Protein AF-A0A7V8IZ46-F1 (afdb_monomer_lite)

Sequence (262 aa):
MTPLRRGFTLIELLVSVALSVLLVSVLAVLFFRTTSTVVAGEARMAVSEDGRHAVDQVAIDLENMRPSGGGGQRFHATDGPGDATLPDGSQATDAMAMVTSAMVPDGAGGRALSTVLVEFFLAAETDPELSVAGGATNAIRSGRPLKAMKRRLWKVPTDSMLAIVKGTLPLSASAATLAGLCLIEESTLHQYVMSMNIELFENPDWRELHAAGSALISALPIGDVAGDPVLPRKIRLSLRVIEGSGENCERLFQRECWIPAE

Radius of gyration: 27.64 Å; chains: 1; bounding box: 81×44×88 Å

Foldseek 3Di:
DDDDPDDDDPVNVVVVVVVVVVVVVVVVVVVVVVVVVVVLVVLLVVQVVLLQQLQVVVQVQLQQADFDPQQAFFKDWAAAWQRALALARDTFHIKMKGWGWDFFDDPVRGTDTAIKIKMKTWAQPPDVVCCVVQNVQQCVPVVAGKTWIKMWIWGAPPVCSNCVNHVVDDSNDYNVSVVPIDTRDMDGRHTQWRDKWKWKQDDHDTHTRHPPPDPCCVVHRVNRLPRDVDDFIKMKIWIWGQSDRHDNDIDIDMDIHTRDND

pLDDT: mean 73.82, std 17.96, range [40.41, 98.0]

Secondary structure (DSSP, 8-state):
-----PPPPHHHHHHHHHHHHHHHHHHHHHHHHHHHHHHHHHHHHHHHHHHHHHHHHHHHHHHTB---TT----EEEE-STTSEE-TTSPEESSEEEEEEEEEEEPTTS-EEEEEEEEEEEEEE---HHHIIIIIHHHHHHH-S--EEEEEEEEEPPHHHHHHHHTT-S-TT--TTTTTT-EEEEEEEEEEEEEEEEEEEEETTEEEE--TTT-HHHHHS-TT-TTT--S-PPEEEEEEEEE-SSSS--EEEEEEEEEPP--

Structure (mmCIF, N/CA/C/O backbone):
data_AF-A0A7V8IZ46-F1
#
_entry.id   AF-A0A7V8IZ46-F1
#
loop_
_atom_site.group_PDB
_atom_site.id
_atom_site.type_symbol
_atom_site.label_atom_id
_atom_site.label_alt_id
_atom_site.label_comp_id
_atom_site.label_asym_id
_atom_site.label_entity_id
_atom_site.label_seq_id
_atom_site.pdbx_PDB_ins_code
_atom_site.Cartn_x
_atom_site.Cartn_y
_atom_site.Cartn_z
_atom_site.occupancy
_atom_site.B_iso_or_equiv
_atom_site.auth_seq_id
_atom_site.auth_comp_id
_atom_site.auth_asym_id
_atom_site.auth_atom_id
_atom_site.pdbx_PDB_model_num
ATOM 1 N N . MET A 1 1 ? -53.361 27.568 56.649 1.00 49.16 1 MET A N 1
ATOM 2 C CA . MET A 1 1 ? -52.967 26.154 56.822 1.00 49.16 1 MET A CA 1
ATOM 3 C C . MET A 1 1 ? -51.634 25.957 56.127 1.00 49.16 1 MET A C 1
ATOM 5 O O . MET A 1 1 ? -51.589 25.931 54.906 1.00 49.16 1 MET A O 1
ATOM 9 N N . THR A 1 2 ? -50.541 25.953 56.882 1.00 49.28 2 THR A N 1
ATOM 10 C CA . THR A 1 2 ? -49.194 25.715 56.352 1.00 49.28 2 THR A CA 1
ATOM 11 C C . THR A 1 2 ? -48.967 24.205 56.263 1.00 49.28 2 THR A C 1
ATOM 13 O O . THR A 1 2 ? -49.189 23.508 57.255 1.00 49.28 2 THR A O 1
ATOM 16 N N . PRO A 1 3 ? -48.582 23.659 55.099 1.00 65.62 3 PRO A N 1
ATOM 17 C CA . PRO A 1 3 ? -48.336 22.230 54.976 1.00 65.62 3 PRO A CA 1
ATOM 18 C C . PRO A 1 3 ? -47.151 21.834 55.867 1.00 65.62 3 PRO A C 1
ATOM 20 O O . PRO A 1 3 ? -46.071 22.423 55.787 1.00 65.62 3 PRO A O 1
ATOM 23 N N . LEU A 1 4 ? -47.369 20.839 56.731 1.00 56.69 4 LEU A N 1
ATOM 24 C CA . LEU A 1 4 ? -46.325 20.184 57.516 1.00 56.69 4 LEU A CA 1
ATOM 25 C C . LEU A 1 4 ? -45.269 19.627 56.554 1.00 56.69 4 LEU A C 1
ATOM 27 O O . LEU A 1 4 ? -45.547 18.715 55.776 1.00 56.69 4 LEU A O 1
ATOM 31 N N . ARG A 1 5 ? -44.054 20.182 56.606 1.00 65.31 5 ARG A N 1
ATOM 32 C CA . ARG A 1 5 ? -42.889 19.643 55.898 1.00 65.31 5 ARG A CA 1
ATOM 33 C C . ARG A 1 5 ? -42.567 18.267 56.488 1.00 65.31 5 ARG A C 1
ATOM 35 O O . ARG A 1 5 ? -41.932 18.180 57.535 1.00 65.31 5 ARG A O 1
ATOM 42 N N . ARG A 1 6 ? -43.028 17.191 55.844 1.00 73.25 6 ARG A N 1
ATOM 43 C CA . ARG A 1 6 ? -42.534 15.836 56.122 1.00 73.25 6 ARG A CA 1
ATOM 44 C C . ARG A 1 6 ? -41.071 15.779 55.686 1.00 73.25 6 ARG A C 1
ATOM 46 O O . ARG A 1 6 ? -40.773 15.997 54.516 1.00 73.25 6 ARG A O 1
ATOM 53 N N . GLY A 1 7 ? -40.171 15.564 56.642 1.00 79.25 7 GLY A N 1
ATOM 54 C CA . GLY A 1 7 ? -38.766 15.291 56.355 1.00 79.25 7 GLY A CA 1
ATOM 55 C C . GLY A 1 7 ? -38.609 13.944 55.649 1.00 79.25 7 GLY A C 1
ATOM 56 O O . GLY A 1 7 ? -39.431 13.049 55.840 1.00 79.25 7 GLY A O 1
ATOM 57 N N . PHE A 1 8 ? -37.559 13.822 54.838 1.00 82.19 8 PHE A N 1
ATOM 58 C CA . PHE A 1 8 ? -37.167 12.562 54.206 1.00 82.19 8 PHE A CA 1
ATOM 59 C C . PHE A 1 8 ? -36.835 11.517 55.272 1.00 82.19 8 PHE A C 1
ATOM 61 O O . PHE A 1 8 ? -36.144 11.812 56.252 1.00 82.19 8 PHE A O 1
ATOM 68 N N . THR A 1 9 ? -37.303 10.291 55.077 1.00 91.75 9 THR A N 1
ATOM 69 C CA . THR A 1 9 ? -36.903 9.168 55.924 1.00 91.75 9 THR A CA 1
ATOM 70 C C . THR A 1 9 ? -35.485 8.718 55.562 1.00 91.75 9 THR A C 1
ATOM 72 O O . THR A 1 9 ? -35.037 8.831 54.421 1.00 91.75 9 THR A O 1
ATOM 75 N N . LEU A 1 10 ? -34.754 8.174 56.538 1.00 90.69 10 LEU A N 1
ATOM 76 C CA . LEU A 1 10 ? -33.381 7.690 56.339 1.00 90.69 10 LEU A CA 1
ATOM 77 C C . LEU A 1 10 ? -33.299 6.587 55.263 1.00 90.69 10 LEU A C 1
ATOM 79 O O . LEU A 1 10 ? -32.310 6.494 54.539 1.00 90.69 10 LEU A O 1
ATOM 83 N N . ILE A 1 11 ? -34.364 5.792 55.118 1.00 94.25 11 ILE A N 1
ATOM 84 C CA . ILE A 1 11 ? -34.487 4.758 54.082 1.00 94.25 11 ILE A CA 1
ATOM 85 C C . ILE A 1 11 ? -34.574 5.390 52.690 1.00 94.25 11 ILE A C 1
ATOM 87 O O . ILE A 1 11 ? -33.851 4.972 51.790 1.00 94.25 11 ILE A O 1
ATOM 91 N N . GLU A 1 12 ? -35.409 6.416 52.507 1.00 92.19 12 GLU A N 1
ATOM 92 C CA . GLU A 1 12 ? -35.525 7.115 51.221 1.00 92.19 12 GLU A CA 1
ATOM 93 C C . GLU A 1 12 ? -34.195 7.769 50.814 1.00 92.19 12 GLU A C 1
ATOM 95 O O . GLU A 1 12 ? -33.826 7.733 49.640 1.00 92.19 12 GLU A O 1
ATOM 100 N N . LEU A 1 13 ? -33.431 8.295 51.783 1.00 93.62 13 LEU A N 1
ATOM 101 C CA . LEU A 1 13 ? -32.084 8.817 51.538 1.00 93.62 13 LEU A CA 1
ATOM 102 C C . LEU A 1 13 ? -31.132 7.713 51.044 1.00 93.62 13 LEU A C 1
ATOM 104 O O . LEU A 1 13 ? -30.462 7.892 50.029 1.00 93.62 13 LEU A O 1
ATOM 108 N N . LEU A 1 14 ? -31.086 6.563 51.725 1.00 95.88 14 LEU A N 1
ATOM 109 C CA . LEU A 1 14 ? -30.235 5.432 51.333 1.00 95.88 14 LEU A CA 1
ATOM 110 C C . LEU A 1 14 ? -30.581 4.905 49.939 1.00 95.88 14 LEU A C 1
ATOM 112 O O . LEU A 1 14 ? -29.680 4.658 49.138 1.00 95.88 14 LEU A O 1
ATOM 116 N N . VAL A 1 15 ? -31.873 4.778 49.630 1.00 96.44 15 VAL A N 1
ATOM 117 C CA . VAL A 1 15 ? -32.337 4.351 48.303 1.00 96.44 15 VAL A CA 1
ATOM 118 C C . VAL A 1 15 ? -31.936 5.372 47.238 1.00 96.44 15 VAL A C 1
ATOM 120 O O . VAL A 1 15 ? -31.424 4.983 46.189 1.00 96.44 15 VAL A O 1
ATOM 123 N N . SER A 1 16 ? -32.084 6.673 47.509 1.00 96.31 16 SER A N 1
ATOM 124 C CA . SER A 1 16 ? -31.659 7.733 46.586 1.00 96.31 16 SER A CA 1
ATOM 125 C C . SER A 1 16 ? -30.153 7.695 46.316 1.00 96.31 16 SER A C 1
ATOM 127 O O . SER A 1 16 ? -29.728 7.855 45.170 1.00 96.31 16 SER A O 1
ATOM 129 N N . VAL A 1 17 ? -29.333 7.468 47.345 1.00 97.00 17 VAL A N 1
ATOM 130 C CA . VAL A 1 17 ? -27.874 7.350 47.196 1.00 97.00 17 VAL A CA 1
ATOM 131 C C . VAL A 1 17 ? -27.515 6.093 46.404 1.00 97.00 17 VAL A C 1
ATOM 133 O O . VAL A 1 17 ? -26.735 6.180 45.459 1.00 97.00 17 VAL A O 1
ATOM 136 N N . ALA A 1 18 ? -28.124 4.946 46.718 1.00 97.69 18 ALA A N 1
ATOM 137 C CA . ALA A 1 18 ? -27.887 3.695 45.998 1.00 97.69 18 ALA A CA 1
ATOM 138 C C . ALA A 1 18 ? -28.246 3.808 44.507 1.00 97.69 18 ALA A C 1
ATOM 140 O O . ALA A 1 18 ? -27.461 3.402 43.649 1.00 97.69 18 ALA A O 1
ATOM 141 N N . LEU A 1 19 ? -29.389 4.425 44.187 1.00 97.62 19 LEU A N 1
ATOM 142 C CA . LEU A 1 19 ? -29.797 4.694 42.807 1.00 97.62 19 LEU A CA 1
ATOM 143 C C . LEU A 1 19 ? -28.834 5.648 42.100 1.00 97.62 19 LEU A C 1
ATOM 145 O O . LEU A 1 19 ? -28.496 5.420 40.941 1.00 97.62 19 LEU A O 1
ATOM 149 N N . SER A 1 20 ? -28.353 6.680 42.794 1.00 97.94 20 SER A N 1
ATOM 150 C CA . SER A 1 20 ? -27.380 7.622 42.231 1.00 97.94 20 SER A CA 1
ATOM 151 C C . SER A 1 20 ? -26.063 6.923 41.884 1.00 97.94 20 SER A C 1
ATOM 153 O O . SER A 1 20 ? -25.546 7.105 40.785 1.00 97.94 20 SER A O 1
ATOM 155 N N . VAL A 1 21 ? -25.550 6.066 42.775 1.00 97.94 21 VAL A N 1
ATOM 156 C CA . VAL A 1 21 ? -24.323 5.283 42.535 1.00 97.94 21 VAL A CA 1
ATOM 157 C C . VAL A 1 21 ? -24.508 4.308 41.373 1.00 97.94 21 VAL A C 1
ATOM 159 O O . VAL A 1 21 ? -23.630 4.205 40.512 1.00 97.94 21 VAL A O 1
ATOM 162 N N . LEU A 1 22 ? -25.653 3.624 41.308 1.00 97.94 22 LEU A N 1
ATOM 163 C CA . LEU A 1 22 ? -25.970 2.714 40.209 1.00 97.94 22 LEU A CA 1
ATOM 164 C C . LEU A 1 22 ? -26.034 3.461 38.870 1.00 97.94 22 LEU A C 1
ATOM 166 O O . LEU A 1 22 ? -25.448 3.010 37.888 1.00 97.94 22 LEU A O 1
ATOM 170 N N . LEU A 1 23 ? -26.678 4.627 38.837 1.00 97.75 23 LEU A N 1
ATOM 171 C CA . LEU A 1 23 ? -26.814 5.434 37.627 1.00 97.75 23 LEU A CA 1
ATOM 172 C C . LEU A 1 23 ? -25.461 5.970 37.142 1.00 97.75 23 LEU A C 1
ATOM 174 O O . LEU A 1 23 ? -25.150 5.854 35.957 1.00 97.75 23 LEU A O 1
ATOM 178 N N . VAL A 1 24 ? -24.619 6.473 38.050 1.00 97.94 24 VAL A N 1
ATOM 179 C CA . VAL A 1 24 ? -23.249 6.904 37.720 1.00 97.94 24 VAL A CA 1
ATOM 180 C C . VAL A 1 24 ? -22.413 5.731 37.204 1.00 97.94 24 VAL A C 1
ATOM 182 O O . VAL A 1 24 ? -21.677 5.889 36.234 1.00 97.94 24 VAL A O 1
ATOM 185 N N . SER A 1 25 ? -22.565 4.540 37.789 1.00 97.44 25 SER A N 1
ATOM 186 C CA . SER A 1 25 ? -21.850 3.334 37.345 1.00 97.44 25 SER A CA 1
ATOM 187 C C . SER A 1 25 ? -22.249 2.917 35.926 1.00 97.44 25 SER A C 1
ATOM 189 O O . SER A 1 25 ? -21.383 2.614 35.106 1.00 97.44 25 SER A O 1
ATOM 191 N N . VAL A 1 26 ? -23.546 2.948 35.600 1.00 98.00 26 VAL A N 1
ATOM 192 C CA . VAL A 1 26 ? -24.039 2.659 34.241 1.00 98.00 26 VAL A CA 1
ATOM 193 C C . VAL A 1 26 ? -23.528 3.696 33.242 1.00 98.00 26 VAL A C 1
ATOM 195 O O . VAL A 1 26 ? -23.038 3.321 32.177 1.00 98.00 26 VAL A O 1
ATOM 198 N N . LEU A 1 27 ? -23.582 4.987 33.588 1.00 97.38 27 LEU A N 1
ATOM 199 C CA . LEU A 1 27 ? -23.046 6.055 32.741 1.00 97.38 27 LEU A CA 1
ATOM 200 C C . LEU A 1 27 ? -21.542 5.894 32.501 1.00 97.38 27 LEU A C 1
ATOM 202 O O . LEU A 1 27 ? -21.098 6.051 31.367 1.00 97.38 27 LEU A O 1
ATOM 206 N N . ALA A 1 28 ? -20.772 5.521 33.525 1.00 96.81 28 ALA A N 1
ATOM 207 C CA . ALA A 1 28 ? -19.343 5.262 33.385 1.00 96.81 28 ALA A CA 1
ATOM 208 C C . ALA A 1 28 ? -19.073 4.110 32.405 1.00 96.81 28 ALA A C 1
ATOM 210 O O . ALA A 1 28 ? -18.251 4.251 31.502 1.00 96.81 28 ALA A O 1
ATOM 211 N N . VAL A 1 29 ? -19.802 2.994 32.517 1.00 96.94 29 VAL A N 1
ATOM 212 C CA . VAL A 1 29 ? -19.665 1.859 31.586 1.00 96.94 29 VAL A CA 1
ATOM 213 C C . VAL A 1 29 ? -20.021 2.261 30.153 1.00 96.94 29 VAL A C 1
ATOM 215 O O . VAL A 1 29 ? -19.299 1.901 29.222 1.00 96.94 29 VAL A O 1
ATOM 218 N N . LEU A 1 30 ? -21.107 3.014 29.958 1.00 95.81 30 LEU A N 1
ATOM 219 C CA . LEU A 1 30 ? -21.499 3.510 28.637 1.00 95.81 30 LEU A CA 1
ATOM 220 C C . LEU A 1 30 ? -20.444 4.452 28.055 1.00 95.81 30 LEU A C 1
ATOM 222 O O . LEU A 1 30 ? -20.099 4.324 26.880 1.00 95.81 30 LEU A O 1
ATOM 226 N N . PHE A 1 31 ? -19.891 5.344 28.875 1.00 96.00 31 PHE A N 1
ATOM 227 C CA . PHE A 1 31 ? -18.821 6.246 28.473 1.00 96.00 31 PHE A CA 1
ATOM 228 C C . PHE A 1 31 ? -17.578 5.469 28.030 1.00 96.00 31 PHE A C 1
ATOM 230 O O . PHE A 1 31 ? -17.112 5.670 26.914 1.00 96.00 31 PHE A O 1
ATOM 237 N N . PHE A 1 32 ? -17.096 4.512 28.831 1.00 92.31 32 PHE A N 1
ATOM 238 C CA . PHE A 1 32 ? -15.930 3.701 28.464 1.00 92.31 32 PHE A CA 1
ATOM 239 C C . PHE A 1 32 ? -16.136 2.921 27.165 1.00 92.31 32 PHE A C 1
ATOM 241 O O . PHE A 1 32 ? -15.241 2.886 26.320 1.00 92.31 32 PHE A O 1
ATOM 248 N N . ARG A 1 33 ? -17.323 2.334 26.972 1.00 91.31 33 ARG A N 1
ATOM 249 C CA . ARG A 1 33 ? -17.658 1.640 25.722 1.00 91.31 33 ARG A CA 1
ATOM 250 C C . ARG A 1 33 ? -17.671 2.595 24.534 1.00 91.31 33 ARG A C 1
ATOM 252 O O . ARG A 1 33 ? -17.089 2.271 23.507 1.00 91.31 33 ARG A O 1
ATOM 259 N N . THR A 1 34 ? -18.271 3.773 24.691 1.00 93.12 34 THR A N 1
ATOM 260 C CA . THR A 1 34 ? -18.353 4.780 23.624 1.00 93.12 34 THR A CA 1
ATOM 261 C C . THR A 1 34 ? -16.965 5.286 23.237 1.00 93.12 34 THR A C 1
ATOM 263 O O . THR A 1 34 ? -16.614 5.272 22.060 1.00 93.12 34 THR A O 1
ATOM 266 N N . THR A 1 35 ? -16.130 5.639 24.215 1.00 89.69 35 THR A N 1
ATOM 267 C CA . THR A 1 35 ? -14.753 6.085 23.968 1.00 89.69 35 THR A CA 1
ATOM 268 C C . THR A 1 35 ? -13.936 5.003 23.268 1.00 89.69 35 THR A C 1
ATOM 270 O O . THR A 1 35 ? -13.265 5.288 22.282 1.00 89.69 35 THR A O 1
ATOM 273 N N . SER A 1 36 ? -14.048 3.743 23.703 1.00 81.44 36 SER A N 1
ATOM 274 C CA . SER A 1 36 ? -13.361 2.630 23.041 1.00 81.44 36 SER A CA 1
ATOM 275 C C . SER A 1 36 ? -13.808 2.452 21.588 1.00 81.44 36 SER A C 1
ATOM 277 O O . SER A 1 36 ? -12.966 2.196 20.731 1.00 81.44 36 SER A O 1
ATOM 279 N N . THR A 1 37 ? -15.103 2.602 21.292 1.00 86.88 37 THR A N 1
ATOM 280 C CA . THR A 1 37 ? -15.602 2.510 19.912 1.00 86.88 37 THR A CA 1
ATOM 281 C C . THR A 1 37 ? -15.156 3.678 19.039 1.00 86.88 37 THR A C 1
ATOM 283 O O . THR A 1 37 ? -14.862 3.463 17.868 1.00 86.88 37 THR A O 1
ATOM 286 N N . VAL A 1 38 ? -15.063 4.890 19.595 1.00 87.44 38 VAL A N 1
ATOM 287 C CA . VAL A 1 38 ? -14.581 6.072 18.862 1.00 87.44 38 VAL A CA 1
ATOM 288 C C . VAL A 1 38 ? -13.108 5.909 18.506 1.00 87.44 38 VAL A C 1
ATOM 290 O O . VAL A 1 38 ? -12.767 6.012 17.335 1.00 87.44 38 VAL A O 1
ATOM 293 N N . VAL A 1 39 ? -12.263 5.542 19.474 1.00 83.44 39 VAL A N 1
ATOM 294 C CA . VAL A 1 39 ? -10.827 5.312 19.240 1.00 83.44 39 VAL A CA 1
ATOM 295 C C . VAL A 1 39 ? -10.603 4.202 18.209 1.00 83.44 39 VAL A C 1
ATOM 297 O O . VAL A 1 39 ? -9.777 4.340 17.311 1.00 83.44 39 VAL A O 1
ATOM 300 N N . ALA A 1 40 ? -11.369 3.108 18.289 1.00 83.06 40 ALA A N 1
ATOM 301 C CA . ALA A 1 40 ? -11.308 2.052 17.281 1.00 83.06 40 ALA A CA 1
ATOM 302 C C . ALA A 1 40 ? -11.747 2.553 15.894 1.00 83.06 40 ALA A C 1
ATOM 304 O O . ALA A 1 40 ? -11.136 2.194 14.892 1.00 83.06 40 ALA A O 1
ATOM 305 N N . GLY A 1 41 ? -12.784 3.391 15.825 1.00 85.00 41 GLY A N 1
ATOM 306 C CA . GLY A 1 41 ? -13.244 4.014 14.585 1.00 85.00 41 GLY A CA 1
ATOM 307 C C . GLY A 1 41 ? -12.187 4.918 13.949 1.00 85.00 41 GLY A C 1
ATOM 308 O O . GLY A 1 41 ? -11.905 4.772 12.763 1.00 85.00 41 GLY A O 1
ATOM 309 N N . GLU A 1 42 ? -11.560 5.791 14.737 1.00 86.31 42 GLU A N 1
ATOM 310 C CA . GLU A 1 42 ? -10.479 6.678 14.287 1.00 86.31 42 GLU A CA 1
ATOM 311 C C . GLU A 1 42 ? -9.282 5.882 13.755 1.00 86.31 42 GLU A C 1
ATOM 313 O O . GLU A 1 42 ? -8.793 6.161 12.661 1.00 86.31 42 GLU A O 1
ATOM 318 N N . ALA A 1 43 ? -8.869 4.826 14.463 1.00 82.06 43 ALA A N 1
ATOM 319 C CA . ALA A 1 43 ? -7.786 3.953 14.014 1.00 82.06 43 ALA A CA 1
ATOM 320 C C . ALA A 1 43 ? -8.106 3.264 12.673 1.00 82.06 43 ALA A C 1
ATOM 322 O O . ALA A 1 43 ? -7.253 3.199 11.790 1.00 82.06 43 ALA A O 1
ATOM 323 N N . ARG A 1 44 ? -9.343 2.784 12.480 1.00 85.50 44 ARG A N 1
ATOM 324 C CA . ARG A 1 44 ? -9.777 2.180 11.204 1.00 85.50 44 ARG A CA 1
ATOM 325 C C . ARG A 1 44 ? -9.801 3.195 10.066 1.00 85.50 44 ARG A C 1
ATOM 327 O O . ARG A 1 44 ? -9.425 2.866 8.942 1.00 85.50 44 ARG A O 1
ATOM 334 N N . MET A 1 45 ? -10.231 4.424 10.349 1.00 88.94 45 MET A N 1
ATOM 335 C CA . MET A 1 45 ? -10.218 5.504 9.366 1.00 88.94 45 MET A CA 1
ATOM 336 C C . MET A 1 45 ? -8.793 5.829 8.919 1.00 88.94 45 MET A C 1
ATOM 338 O O . MET A 1 45 ? -8.565 5.870 7.713 1.00 88.94 45 MET A O 1
ATOM 342 N N . ALA A 1 46 ? -7.848 5.954 9.855 1.00 87.38 46 ALA A N 1
ATOM 343 C CA . ALA A 1 46 ? -6.438 6.189 9.544 1.00 87.38 46 ALA A CA 1
ATOM 344 C C . ALA A 1 46 ? -5.855 5.067 8.667 1.00 87.38 46 ALA A C 1
ATOM 346 O O . ALA A 1 46 ? -5.373 5.329 7.570 1.00 87.38 46 ALA A O 1
ATOM 347 N N . VAL A 1 47 ? -6.032 3.798 9.065 1.00 87.44 47 VAL A N 1
ATOM 348 C CA . VAL A 1 47 ? -5.582 2.638 8.267 1.00 87.44 47 VAL A CA 1
ATOM 349 C C . VAL A 1 47 ? -6.196 2.643 6.863 1.00 87.44 47 VAL A C 1
ATOM 351 O O . VAL A 1 47 ? -5.531 2.280 5.890 1.00 87.44 47 VAL A O 1
ATOM 354 N N . SER A 1 48 ? -7.462 3.055 6.738 1.00 90.44 48 SER A N 1
ATOM 355 C CA . SER A 1 48 ? -8.136 3.154 5.445 1.00 90.44 48 SER A CA 1
ATOM 356 C C . SER A 1 48 ? -7.644 4.302 4.575 1.00 90.44 48 SER A C 1
ATOM 358 O O . SER A 1 48 ? -7.703 4.178 3.349 1.00 90.44 48 SER A O 1
ATOM 360 N N . GLU A 1 49 ? -7.276 5.426 5.172 1.00 93.69 49 GLU A N 1
ATOM 361 C CA . GLU A 1 49 ? -6.742 6.585 4.466 1.00 93.69 49 GLU A CA 1
ATOM 362 C C . GLU A 1 49 ? -5.336 6.278 3.958 1.00 93.69 49 GLU A C 1
ATOM 364 O O . GLU A 1 49 ? -5.098 6.367 2.752 1.00 93.69 49 GLU A O 1
ATOM 369 N N . ASP A 1 50 ? -4.474 5.762 4.835 1.00 93.00 50 ASP A N 1
ATOM 370 C CA . ASP A 1 50 ? -3.119 5.335 4.496 1.00 93.00 50 ASP A CA 1
ATOM 371 C C . ASP A 1 50 ? -3.145 4.268 3.394 1.00 93.00 50 ASP A C 1
ATOM 373 O O . ASP A 1 50 ? -2.355 4.310 2.455 1.00 93.00 50 ASP A O 1
ATOM 377 N N . GLY A 1 51 ? -4.069 3.300 3.474 1.00 92.94 51 GLY A N 1
ATOM 378 C CA . GLY A 1 51 ? -4.140 2.193 2.514 1.00 92.94 51 GLY A CA 1
ATOM 379 C C . GLY A 1 51 ? -4.524 2.659 1.112 1.00 92.94 51 GLY A C 1
ATOM 380 O O . GLY A 1 51 ? -3.978 2.178 0.118 1.00 92.94 51 GLY A O 1
ATOM 381 N N . ARG A 1 52 ? -5.425 3.645 1.024 1.00 95.19 52 ARG A N 1
ATOM 382 C CA . ARG A 1 52 ? -5.761 4.308 -0.243 1.00 95.19 52 ARG A CA 1
ATOM 383 C C . ARG A 1 52 ? -4.588 5.130 -0.756 1.00 95.19 52 ARG A C 1
ATOM 385 O O . ARG A 1 52 ? -4.223 4.976 -1.915 1.00 95.19 52 ARG A O 1
ATOM 392 N N . HIS A 1 53 ? -3.972 5.928 0.112 1.00 95.50 53 HIS A N 1
ATOM 393 C CA . HIS A 1 53 ? -2.817 6.746 -0.237 1.00 95.50 53 HIS A CA 1
ATOM 394 C C . HIS A 1 53 ? -1.649 5.897 -0.761 1.00 95.50 53 HIS A C 1
ATOM 396 O O . HIS A 1 53 ? -1.051 6.238 -1.776 1.00 95.50 53 HIS A O 1
ATOM 402 N N . ALA A 1 54 ? -1.358 4.756 -0.131 1.00 95.25 54 ALA A N 1
ATOM 403 C CA . ALA A 1 54 ? -0.305 3.838 -0.560 1.00 95.25 54 ALA A CA 1
ATOM 404 C C . ALA A 1 54 ? -0.548 3.301 -1.978 1.00 95.25 54 ALA A C 1
ATOM 406 O O . ALA A 1 54 ? 0.350 3.308 -2.820 1.00 95.25 54 ALA A O 1
ATOM 407 N N . VAL A 1 55 ? -1.778 2.867 -2.255 1.00 95.12 55 VAL A N 1
ATOM 408 C CA . VAL A 1 55 ? -2.172 2.333 -3.561 1.00 95.12 55 VAL A CA 1
ATOM 409 C C . VAL A 1 55 ? -2.209 3.426 -4.638 1.00 95.12 55 VAL A C 1
ATOM 411 O O . VAL A 1 55 ? -1.769 3.188 -5.764 1.00 95.12 55 VAL A O 1
ATOM 414 N N . ASP A 1 56 ? -2.678 4.628 -4.302 1.00 95.38 56 ASP A N 1
ATOM 415 C CA . ASP A 1 56 ? -2.673 5.777 -5.211 1.00 95.38 56 ASP A CA 1
ATOM 416 C C . ASP A 1 56 ? -1.239 6.239 -5.517 1.00 95.38 56 ASP A C 1
ATOM 418 O O . ASP A 1 56 ? -0.923 6.522 -6.670 1.00 95.38 56 ASP A O 1
ATOM 422 N N . GLN A 1 57 ? -0.339 6.237 -4.529 1.00 94.88 57 GLN A N 1
ATOM 423 C CA . GLN A 1 57 ? 1.073 6.569 -4.727 1.00 94.88 57 GLN A CA 1
ATOM 424 C C . GLN A 1 57 ? 1.757 5.592 -5.694 1.00 94.88 57 GLN A C 1
ATOM 426 O O . GLN A 1 57 ? 2.510 6.021 -6.569 1.00 94.88 57 GLN A O 1
ATOM 431 N N . VAL A 1 58 ? 1.470 4.291 -5.578 1.00 91.94 58 VAL A N 1
ATOM 432 C CA . VAL A 1 58 ? 1.952 3.298 -6.549 1.00 91.94 58 VAL A CA 1
ATOM 433 C C . VAL A 1 58 ? 1.398 3.574 -7.943 1.00 91.94 58 VAL A C 1
ATOM 435 O O . VAL A 1 58 ? 2.153 3.542 -8.913 1.00 91.94 58 VAL A O 1
ATOM 438 N N . ALA A 1 59 ? 0.099 3.855 -8.058 1.00 91.44 59 ALA A N 1
ATOM 439 C CA . ALA A 1 59 ? -0.520 4.147 -9.346 1.00 91.44 59 ALA A CA 1
ATOM 440 C C . ALA A 1 59 ? 0.097 5.387 -10.007 1.00 91.44 59 ALA A C 1
ATOM 442 O O . ALA A 1 59 ? 0.408 5.338 -11.192 1.00 91.44 59 ALA A O 1
ATOM 443 N N . ILE A 1 60 ? 0.360 6.451 -9.241 1.00 91.38 60 ILE A N 1
ATOM 444 C CA . ILE A 1 60 ? 1.049 7.654 -9.727 1.00 91.38 60 ILE A CA 1
ATOM 445 C C . ILE A 1 60 ? 2.437 7.302 -10.275 1.00 91.38 60 ILE A C 1
ATOM 447 O O . ILE A 1 60 ? 2.811 7.780 -11.345 1.00 91.38 60 ILE A O 1
ATOM 451 N N . ASP A 1 61 ? 3.216 6.474 -9.577 1.00 89.44 61 ASP A N 1
ATOM 452 C CA . ASP A 1 61 ? 4.554 6.096 -10.048 1.00 89.44 61 ASP A CA 1
ATOM 453 C C . ASP A 1 61 ? 4.504 5.202 -11.299 1.00 89.44 61 ASP A C 1
ATOM 455 O O . ASP A 1 61 ? 5.326 5.384 -12.202 1.00 89.44 61 ASP A O 1
ATOM 459 N N . LEU A 1 62 ? 3.515 4.302 -11.385 1.00 85.31 62 LEU A N 1
ATOM 460 C CA . LEU A 1 62 ? 3.266 3.448 -12.553 1.00 85.31 62 LEU A CA 1
ATOM 461 C C . LEU A 1 62 ? 2.817 4.249 -13.778 1.00 85.31 62 LEU A C 1
ATOM 463 O O . LEU A 1 62 ? 3.285 3.989 -14.884 1.00 85.31 62 LEU A O 1
ATOM 467 N N . GLU A 1 63 ? 1.936 5.229 -13.590 1.00 84.75 63 GLU A N 1
ATOM 468 C CA . GLU A 1 63 ? 1.451 6.112 -14.656 1.00 84.75 63 GLU A CA 1
ATOM 469 C C . GLU A 1 63 ? 2.557 7.049 -15.167 1.00 84.75 63 GLU A C 1
ATOM 471 O O . GLU A 1 63 ? 2.569 7.403 -16.343 1.00 84.75 63 GLU A O 1
ATOM 476 N N . ASN A 1 64 ? 3.521 7.412 -14.311 1.00 82.88 64 ASN A N 1
ATOM 477 C CA . ASN A 1 64 ? 4.682 8.237 -14.671 1.00 82.88 64 ASN A CA 1
ATOM 478 C C . ASN A 1 64 ? 5.893 7.432 -15.173 1.00 82.88 64 ASN A C 1
ATOM 480 O O . ASN A 1 64 ? 6.954 8.008 -15.449 1.00 82.88 64 ASN A O 1
ATOM 484 N N . MET A 1 65 ? 5.764 6.109 -15.277 1.00 78.56 65 MET A N 1
ATOM 485 C CA . MET A 1 65 ? 6.817 5.248 -15.799 1.00 78.56 65 MET A CA 1
ATOM 486 C C . MET A 1 65 ? 7.186 5.688 -17.220 1.00 78.56 65 MET A C 1
ATOM 488 O O . MET A 1 65 ? 6.346 5.738 -18.114 1.00 78.56 65 MET A O 1
ATOM 492 N N . ARG A 1 66 ? 8.463 6.022 -17.428 1.00 65.62 66 ARG A N 1
ATOM 493 C CA . ARG A 1 66 ? 8.941 6.561 -18.706 1.00 65.62 66 ARG A CA 1
ATOM 494 C C . ARG A 1 66 ? 9.477 5.488 -19.629 1.00 65.62 66 ARG A C 1
ATOM 496 O O . ARG A 1 66 ? 10.052 4.501 -19.149 1.00 65.62 66 ARG A O 1
ATOM 503 N N . PRO A 1 67 ? 9.469 5.747 -20.948 1.00 58.00 67 PRO A N 1
ATOM 504 C CA . PRO A 1 67 ? 10.252 4.957 -21.841 1.00 58.00 67 PRO A CA 1
ATOM 505 C C . PRO A 1 67 ? 11.735 5.212 -21.770 1.00 58.00 67 PRO A C 1
ATOM 507 O O . PRO A 1 67 ? 12.255 6.262 -22.129 1.00 58.00 67 PRO A O 1
ATOM 510 N N . SER A 1 68 ? 12.446 4.178 -21.342 1.00 52.91 68 SER A N 1
ATOM 511 C CA . SER A 1 68 ? 13.851 4.048 -21.638 1.00 52.91 68 SER A CA 1
ATOM 512 C C . SER A 1 68 ? 14.022 3.662 -23.104 1.00 52.91 68 SER A C 1
ATOM 514 O O . SER A 1 68 ? 13.562 2.605 -23.541 1.00 52.91 68 SER A O 1
ATOM 516 N N . GLY A 1 69 ? 14.673 4.525 -23.881 1.00 49.81 69 GLY A N 1
ATOM 517 C CA . GLY A 1 69 ? 14.911 4.356 -25.320 1.00 49.81 69 GLY A CA 1
ATOM 518 C C . GLY A 1 69 ? 15.851 3.201 -25.702 1.00 49.81 69 GLY A C 1
ATOM 519 O O . GLY A 1 69 ? 16.626 3.345 -26.638 1.00 49.81 69 GLY A O 1
ATOM 520 N N . GLY A 1 70 ? 15.836 2.085 -24.965 1.00 50.88 70 GLY A N 1
ATOM 521 C CA . GLY A 1 70 ? 16.729 0.939 -25.144 1.00 50.88 70 GLY A CA 1
ATOM 522 C C . GLY A 1 70 ? 16.056 -0.435 -25.110 1.00 50.88 70 GLY A C 1
ATOM 523 O O . GLY A 1 70 ? 16.781 -1.421 -25.062 1.00 50.88 70 GLY A O 1
ATOM 524 N N . GLY A 1 71 ? 14.720 -0.494 -25.133 1.00 50.16 71 GLY A N 1
ATOM 525 C CA . GLY A 1 71 ? 13.950 -1.725 -25.343 1.00 50.16 71 GLY A CA 1
ATOM 526 C C . GLY A 1 71 ? 14.251 -2.880 -24.380 1.00 50.16 71 GLY A C 1
ATOM 527 O O . GLY A 1 71 ? 14.565 -3.983 -24.809 1.00 50.16 71 GLY A O 1
ATOM 528 N N . GLY A 1 72 ? 14.228 -2.622 -23.070 1.00 51.28 72 GLY A N 1
ATOM 529 C CA . GLY A 1 72 ? 14.417 -3.665 -22.059 1.00 51.28 72 GLY A CA 1
ATOM 530 C C . GLY A 1 72 ? 13.443 -3.547 -20.889 1.00 51.28 72 GLY A C 1
ATOM 531 O O . GLY A 1 72 ? 12.684 -2.581 -20.786 1.00 51.28 72 GLY A O 1
ATOM 532 N N . GLN A 1 73 ? 13.452 -4.569 -20.027 1.00 53.19 73 GLN A N 1
ATOM 533 C CA . GLN A 1 73 ? 12.517 -4.743 -18.913 1.00 53.19 73 GLN A CA 1
ATOM 534 C C . GLN A 1 73 ? 12.577 -3.582 -17.918 1.00 53.19 73 GLN A C 1
ATOM 536 O O . GLN A 1 73 ? 13.612 -3.335 -17.305 1.00 53.19 73 GLN A O 1
ATOM 541 N N . ARG A 1 74 ? 11.451 -2.876 -17.743 1.00 59.44 74 ARG A N 1
ATOM 542 C CA . ARG A 1 74 ? 11.353 -1.695 -16.859 1.00 59.44 74 ARG A CA 1
ATOM 543 C C . ARG A 1 74 ? 10.635 -1.956 -15.555 1.00 59.44 74 ARG A C 1
ATOM 545 O O . ARG A 1 74 ? 10.553 -1.065 -14.720 1.00 59.44 74 ARG A O 1
ATOM 552 N N . PHE A 1 75 ? 10.087 -3.149 -15.431 1.00 64.06 75 PHE A N 1
ATOM 553 C CA . PHE A 1 75 ? 9.223 -3.544 -14.352 1.00 64.06 75 PHE A CA 1
ATOM 554 C C . PHE A 1 75 ? 9.642 -4.935 -13.902 1.00 64.06 75 PHE A C 1
ATOM 556 O O . PHE A 1 75 ? 9.745 -5.869 -14.705 1.00 64.06 75 PHE A O 1
ATOM 563 N N . HIS A 1 76 ? 9.824 -5.076 -12.603 1.00 64.50 76 HIS A N 1
ATOM 564 C CA . HIS A 1 76 ? 10.030 -6.355 -11.954 1.00 64.50 76 HIS A CA 1
ATOM 565 C C . HIS A 1 76 ? 9.073 -6.440 -10.783 1.00 64.50 76 HIS A C 1
ATOM 567 O O . HIS A 1 76 ? 9.023 -5.509 -9.985 1.00 64.50 76 HIS A O 1
ATOM 573 N N . ALA A 1 77 ? 8.356 -7.555 -10.676 1.00 64.94 77 ALA A N 1
ATOM 574 C CA . ALA A 1 77 ? 7.712 -7.954 -9.438 1.00 64.94 77 ALA A CA 1
ATOM 575 C C . ALA A 1 77 ? 8.175 -9.354 -9.053 1.00 64.94 77 ALA A C 1
ATOM 577 O O . ALA A 1 77 ? 8.422 -10.218 -9.900 1.00 64.94 77 ALA A O 1
ATOM 578 N N . THR A 1 78 ? 8.300 -9.539 -7.754 1.00 64.06 78 THR A N 1
ATOM 579 C CA . THR A 1 78 ? 8.623 -10.794 -7.092 1.00 64.06 78 THR A CA 1
ATOM 580 C C . THR A 1 78 ? 7.583 -11.019 -6.013 1.00 64.06 78 THR A C 1
ATOM 582 O O . THR A 1 78 ? 7.206 -10.069 -5.323 1.00 64.06 78 THR A O 1
ATOM 585 N N . ASP A 1 79 ? 7.152 -12.262 -5.874 1.00 62.50 79 ASP A N 1
ATOM 586 C CA . ASP A 1 79 ? 6.276 -12.721 -4.804 1.00 62.50 79 ASP A CA 1
ATOM 587 C C . ASP A 1 79 ? 6.942 -13.905 -4.131 1.00 62.50 79 ASP A C 1
ATOM 589 O O . ASP A 1 79 ? 7.557 -14.729 -4.804 1.00 62.50 79 ASP A O 1
ATOM 593 N N . GLY A 1 80 ? 6.824 -13.971 -2.815 1.00 53.12 80 GLY A N 1
ATOM 594 C CA . GLY A 1 80 ? 7.346 -15.060 -2.016 1.00 53.12 80 GLY A CA 1
ATOM 595 C C . GLY A 1 80 ? 8.591 -14.721 -1.180 1.00 53.12 80 GLY A C 1
ATOM 596 O O . GLY A 1 80 ? 9.481 -13.963 -1.572 1.00 53.12 80 GLY A O 1
ATOM 597 N N . PRO A 1 81 ? 8.694 -15.315 0.023 1.00 49.12 81 PRO A N 1
ATOM 598 C CA . PRO A 1 81 ? 9.844 -15.140 0.904 1.00 49.12 81 PRO A CA 1
ATOM 599 C C . PRO A 1 81 ? 11.142 -15.616 0.240 1.00 49.12 81 PRO A C 1
ATOM 601 O O . PRO A 1 81 ? 11.337 -16.813 0.048 1.00 49.12 81 PRO A O 1
ATOM 604 N N . GLY A 1 82 ? 12.054 -14.677 -0.019 1.00 50.66 82 GLY A N 1
ATOM 605 C CA . GLY A 1 82 ? 13.418 -14.970 -0.468 1.00 50.66 82 GLY A CA 1
ATOM 606 C C . GLY A 1 82 ? 13.645 -14.899 -1.977 1.00 50.66 82 GLY A C 1
ATOM 607 O O . GLY A 1 82 ? 14.784 -15.077 -2.408 1.00 50.66 82 GLY A O 1
ATOM 608 N N . ASP A 1 83 ? 12.615 -14.568 -2.759 1.00 44.22 83 ASP A N 1
ATOM 609 C CA . ASP A 1 83 ? 12.72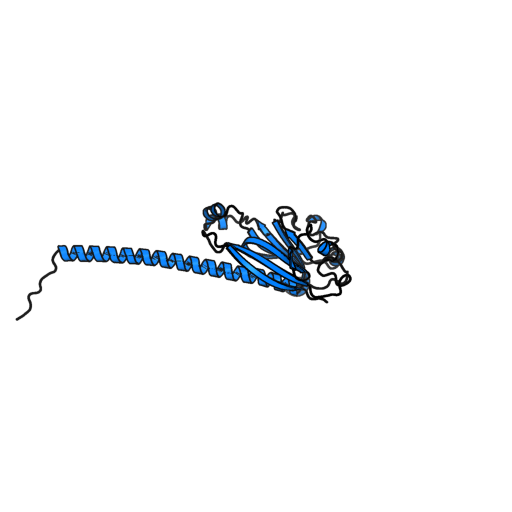3 -14.459 -4.220 1.00 44.22 83 ASP A CA 1
ATOM 610 C C . ASP A 1 83 ? 13.338 -13.122 -4.676 1.00 44.22 83 ASP A C 1
ATOM 612 O O . ASP A 1 83 ? 13.884 -13.029 -5.778 1.00 44.22 83 ASP A O 1
ATOM 616 N N . ALA A 1 84 ? 13.348 -12.102 -3.807 1.00 51.69 84 ALA A N 1
ATOM 617 C CA . ALA A 1 84 ? 14.057 -10.843 -4.030 1.00 51.69 84 ALA A CA 1
ATOM 618 C C . ALA A 1 84 ? 15.058 -10.541 -2.910 1.00 51.69 84 ALA A C 1
ATOM 620 O O . ALA A 1 84 ? 14.696 -10.314 -1.753 1.00 51.69 84 ALA A O 1
ATOM 621 N N . THR A 1 85 ? 16.338 -10.479 -3.282 1.00 55.03 85 THR A N 1
ATOM 622 C CA . THR A 1 85 ? 17.359 -9.797 -2.478 1.00 55.03 85 THR A CA 1
ATOM 623 C C . THR A 1 85 ? 17.362 -8.337 -2.900 1.00 55.03 85 THR A C 1
ATOM 625 O O . THR A 1 85 ? 17.754 -8.035 -4.018 1.00 55.03 85 THR A O 1
ATOM 628 N N . LEU A 1 86 ? 16.886 -7.448 -2.039 1.00 56.00 86 LEU A N 1
ATOM 629 C CA . LEU A 1 86 ? 16.808 -6.018 -2.302 1.00 56.00 86 LEU A CA 1
ATOM 630 C C . LEU A 1 86 ? 18.206 -5.420 -2.562 1.00 56.00 86 LEU A C 1
ATOM 632 O O . LEU A 1 86 ? 19.219 -6.005 -2.160 1.00 56.00 86 LEU A O 1
ATOM 636 N N . PRO A 1 87 ? 18.279 -4.220 -3.167 1.00 52.16 87 PRO A N 1
ATOM 637 C CA . PRO A 1 87 ? 19.520 -3.494 -3.418 1.00 52.16 87 PRO A CA 1
ATOM 638 C C . PRO A 1 87 ? 20.460 -3.345 -2.217 1.00 52.16 87 PRO A C 1
ATOM 640 O O . PRO A 1 87 ? 21.680 -3.301 -2.363 1.00 52.16 87 PRO A O 1
ATOM 643 N N . ASP A 1 88 ? 19.899 -3.276 -1.016 1.00 54.03 88 ASP A N 1
ATOM 644 C CA . ASP A 1 88 ? 20.624 -3.173 0.251 1.00 54.03 88 ASP A CA 1
ATOM 645 C C . ASP A 1 88 ? 21.036 -4.539 0.840 1.00 54.03 88 ASP A C 1
ATOM 647 O O . ASP A 1 88 ? 21.628 -4.598 1.915 1.00 54.03 88 ASP A O 1
ATOM 651 N N . GLY A 1 89 ? 20.743 -5.640 0.144 1.00 59.25 89 GLY A N 1
ATOM 652 C CA . GLY A 1 89 ? 20.999 -7.012 0.578 1.00 59.25 89 GLY A CA 1
ATOM 653 C C . GLY A 1 89 ? 19.926 -7.605 1.496 1.00 59.25 89 GLY A C 1
ATOM 654 O O . GLY A 1 89 ? 20.069 -8.757 1.909 1.00 59.25 89 GLY A O 1
ATOM 655 N N . SER A 1 90 ? 18.869 -6.862 1.835 1.00 59.44 90 SER A N 1
ATOM 656 C CA . SER A 1 90 ? 17.770 -7.390 2.651 1.00 59.44 90 SER A CA 1
ATOM 657 C C . SER A 1 90 ? 16.853 -8.308 1.836 1.00 59.44 90 SER A C 1
ATOM 659 O O . SER A 1 90 ? 16.779 -8.208 0.615 1.00 59.44 90 SER A O 1
ATOM 661 N N . GLN A 1 91 ? 16.170 -9.251 2.488 1.00 61.72 91 GLN A N 1
ATOM 662 C CA . GLN A 1 91 ? 15.203 -10.105 1.797 1.00 61.72 91 GLN A CA 1
ATOM 663 C C . GLN A 1 91 ? 13.811 -9.488 1.864 1.00 61.72 91 GLN A C 1
ATOM 665 O O . GLN A 1 91 ? 13.292 -9.242 2.955 1.00 61.72 91 GLN A O 1
ATOM 670 N N . ALA A 1 92 ? 13.207 -9.266 0.699 1.00 56.69 92 ALA A N 1
ATOM 671 C CA . ALA A 1 92 ? 11.796 -8.936 0.598 1.00 56.69 92 ALA A CA 1
ATOM 672 C C . ALA A 1 92 ? 10.976 -10.202 0.348 1.00 56.69 92 ALA A C 1
ATOM 674 O O . ALA A 1 92 ? 11.446 -11.173 -0.243 1.00 56.69 92 ALA A O 1
ATOM 675 N N . THR A 1 93 ? 9.738 -10.169 0.831 1.00 64.56 93 THR A N 1
ATOM 676 C CA . THR A 1 93 ? 8.736 -11.195 0.511 1.00 64.56 93 THR A CA 1
ATOM 677 C C . THR A 1 93 ? 8.008 -10.825 -0.769 1.00 64.56 93 THR A C 1
ATOM 679 O O . THR A 1 93 ? 8.001 -11.595 -1.711 1.00 64.56 93 THR A O 1
ATOM 682 N N . ASP A 1 94 ? 7.484 -9.604 -0.840 1.00 73.75 94 ASP A N 1
ATOM 683 C CA . ASP A 1 94 ? 6.803 -9.116 -2.033 1.00 73.75 94 ASP A CA 1
ATOM 684 C C . ASP A 1 94 ? 7.463 -7.783 -2.376 1.00 73.75 94 ASP A C 1
ATOM 686 O O . ASP A 1 94 ? 7.560 -6.894 -1.519 1.00 73.75 94 ASP A O 1
ATOM 690 N N . ALA A 1 95 ? 7.968 -7.651 -3.597 1.00 75.94 95 ALA A N 1
ATOM 691 C CA . ALA A 1 95 ? 8.640 -6.443 -4.049 1.00 75.94 95 ALA A CA 1
ATOM 692 C C . ALA A 1 95 ? 8.317 -6.157 -5.509 1.00 75.94 95 ALA A C 1
ATOM 694 O O . ALA A 1 95 ? 8.104 -7.060 -6.315 1.00 75.94 95 ALA A O 1
ATOM 695 N N . MET A 1 96 ? 8.288 -4.875 -5.835 1.00 79.44 96 MET A N 1
ATOM 696 C CA . MET A 1 96 ? 8.107 -4.350 -7.169 1.00 79.44 96 MET A CA 1
ATOM 697 C C . MET A 1 96 ? 9.070 -3.194 -7.367 1.00 79.44 96 MET A C 1
ATOM 699 O O . MET A 1 96 ? 9.132 -2.301 -6.529 1.00 79.44 96 MET A O 1
ATOM 703 N N . ALA A 1 97 ? 9.766 -3.143 -8.493 1.00 77.62 97 ALA A N 1
ATOM 704 C CA . ALA A 1 97 ? 10.562 -1.975 -8.822 1.00 77.62 97 ALA A CA 1
ATOM 705 C C . ALA A 1 97 ? 10.448 -1.595 -10.291 1.00 77.62 97 ALA A C 1
ATOM 707 O O . ALA A 1 97 ? 10.245 -2.438 -11.172 1.00 77.62 97 ALA A O 1
ATOM 708 N N . MET A 1 98 ? 10.554 -0.290 -10.524 1.00 79.19 98 MET A N 1
ATOM 709 C CA . MET A 1 98 ? 10.355 0.327 -11.823 1.00 79.19 98 MET A CA 1
ATOM 710 C C . MET A 1 98 ? 11.208 1.580 -11.996 1.00 79.19 98 MET A C 1
ATOM 712 O O . MET A 1 98 ? 11.543 2.266 -11.029 1.00 79.19 98 MET A O 1
ATOM 716 N N . VAL A 1 99 ? 11.518 1.923 -13.242 1.00 77.50 99 VAL A N 1
ATOM 717 C CA . VAL A 1 99 ? 12.198 3.181 -13.571 1.00 77.50 99 VAL A CA 1
ATOM 718 C C . VAL A 1 99 ? 11.168 4.245 -13.940 1.00 77.50 99 VAL A C 1
ATOM 720 O O . VAL A 1 99 ? 10.371 4.060 -14.855 1.00 77.50 99 VAL A O 1
ATOM 723 N N . THR A 1 100 ? 11.203 5.385 -13.256 1.00 80.94 100 THR A N 1
ATOM 724 C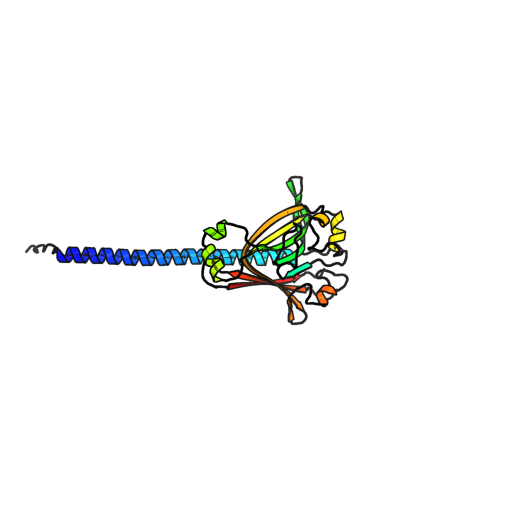 CA . THR A 1 100 ? 10.273 6.503 -13.466 1.00 80.94 100 THR A CA 1
ATOM 725 C C . THR A 1 100 ? 11.011 7.844 -13.429 1.00 80.94 100 THR A C 1
ATOM 727 O O . THR A 1 100 ? 12.233 7.900 -13.271 1.00 80.94 100 THR A O 1
ATOM 730 N N . SER A 1 101 ? 10.297 8.947 -13.643 1.00 82.81 101 SER A N 1
ATOM 731 C CA . SER A 1 101 ? 10.842 10.301 -13.512 1.00 82.81 101 SER A CA 1
ATOM 732 C C . SER A 1 101 ? 10.272 10.993 -12.287 1.00 82.81 101 SER A C 1
ATOM 734 O O . SER A 1 101 ? 9.061 11.070 -12.120 1.00 82.81 101 SER A O 1
ATOM 736 N N . ALA A 1 102 ? 11.147 11.549 -11.454 1.00 85.50 102 ALA A N 1
ATOM 737 C CA . ALA A 1 102 ? 10.748 12.274 -10.255 1.00 85.50 102 ALA A CA 1
ATOM 738 C C . ALA A 1 102 ? 11.550 13.567 -10.093 1.00 85.50 102 ALA A C 1
ATOM 740 O O . ALA A 1 102 ? 12.665 13.708 -10.603 1.00 85.50 102 ALA A O 1
ATOM 741 N N . MET A 1 103 ? 10.977 14.523 -9.360 1.00 86.56 103 MET A N 1
ATOM 742 C CA . MET A 1 103 ? 11.661 15.757 -8.972 1.00 86.56 103 MET A CA 1
ATOM 743 C C . MET A 1 103 ? 12.583 15.488 -7.781 1.00 86.56 103 MET A C 1
ATOM 745 O O . MET A 1 103 ? 12.142 15.454 -6.626 1.00 86.56 103 MET A O 1
ATOM 749 N N . VAL A 1 104 ? 13.873 15.333 -8.064 1.00 86.75 104 VAL A N 1
ATOM 750 C CA . VAL A 1 104 ? 14.918 15.010 -7.084 1.00 86.75 104 VAL A CA 1
ATOM 751 C C . VAL A 1 104 ? 15.667 16.285 -6.693 1.00 86.75 104 VAL A C 1
ATOM 753 O O . VAL A 1 104 ? 15.887 17.127 -7.566 1.00 86.75 104 VAL A O 1
ATOM 756 N N . PRO A 1 105 ? 16.082 16.454 -5.423 1.00 87.31 105 PRO A N 1
ATOM 757 C CA . PRO A 1 105 ? 16.972 17.542 -5.040 1.00 87.31 105 PRO A CA 1
ATOM 758 C C . PRO A 1 105 ? 18.226 17.571 -5.921 1.00 87.31 105 PRO A C 1
ATOM 760 O O . PRO A 1 105 ? 18.910 16.555 -6.099 1.00 87.31 105 PRO A O 1
ATOM 763 N N . ASP A 1 106 ? 18.529 18.734 -6.487 1.00 83.44 106 ASP A N 1
ATOM 764 C CA . ASP A 1 106 ? 19.851 18.988 -7.038 1.00 83.44 106 ASP A CA 1
ATOM 765 C C . ASP A 1 106 ? 20.768 19.457 -5.898 1.00 83.44 106 ASP A C 1
ATOM 767 O O . ASP A 1 106 ? 20.328 20.045 -4.910 1.00 83.44 106 ASP A O 1
ATOM 771 N N . GLY A 1 107 ? 22.063 19.155 -5.979 1.00 81.38 107 GLY A N 1
ATOM 772 C CA . GLY A 1 107 ? 23.016 19.514 -4.921 1.00 81.38 107 GLY A CA 1
ATOM 773 C C . GLY A 1 107 ? 23.174 21.026 -4.692 1.00 81.38 107 GLY A C 1
ATOM 774 O O . GLY A 1 107 ? 23.938 21.416 -3.816 1.00 81.38 107 GLY A O 1
ATOM 775 N N . ALA A 1 108 ? 22.481 21.870 -5.467 1.00 86.12 108 ALA A N 1
ATOM 776 C CA . ALA A 1 108 ? 22.474 23.324 -5.353 1.00 86.12 108 ALA A CA 1
ATOM 777 C C . ALA A 1 108 ? 21.247 23.862 -4.586 1.00 86.12 108 ALA A C 1
ATOM 779 O O . ALA A 1 108 ? 21.060 25.075 -4.506 1.00 86.12 108 ALA A O 1
ATOM 780 N N . GLY A 1 109 ? 20.424 22.982 -4.003 1.00 86.25 109 GLY A N 1
ATOM 781 C CA . GLY A 1 109 ? 19.227 23.360 -3.245 1.00 86.25 109 GLY A CA 1
ATOM 782 C C . GLY A 1 109 ? 17.976 23.565 -4.106 1.00 86.25 109 GLY A C 1
ATOM 783 O O . GLY A 1 109 ? 16.938 23.968 -3.581 1.00 86.25 109 GLY A O 1
ATOM 784 N N . GLY A 1 110 ? 18.052 23.279 -5.407 1.00 90.19 110 GLY A N 1
ATOM 785 C CA . GLY A 1 110 ? 16.916 23.191 -6.316 1.00 90.19 110 GLY A CA 1
ATOM 786 C C . GLY A 1 110 ? 16.343 21.773 -6.400 1.00 90.19 110 GLY A C 1
ATOM 787 O O . GLY A 1 110 ? 16.752 20.852 -5.690 1.00 90.19 110 GLY A O 1
ATOM 788 N N . ARG A 1 111 ? 15.357 21.584 -7.281 1.00 90.69 111 ARG A N 1
ATOM 789 C CA . ARG A 1 111 ? 14.840 20.260 -7.658 1.00 90.69 111 ARG A CA 1
ATOM 790 C C . ARG A 1 111 ? 14.886 20.142 -9.172 1.00 90.69 111 ARG A C 1
ATOM 792 O O . ARG A 1 111 ? 14.397 21.027 -9.871 1.00 90.69 111 ARG A O 1
ATOM 799 N N . ALA A 1 112 ? 15.414 19.033 -9.666 1.00 87.38 112 ALA A N 1
ATOM 800 C CA . ALA A 1 112 ? 15.485 18.734 -11.086 1.00 87.38 112 ALA A CA 1
ATOM 801 C C . ALA A 1 112 ? 14.734 17.438 -11.386 1.00 87.38 112 ALA A C 1
ATOM 803 O O . ALA A 1 112 ? 14.759 16.490 -10.596 1.00 87.38 112 ALA A O 1
ATOM 804 N N . LEU A 1 113 ? 14.082 17.389 -12.548 1.00 85.88 113 LEU A N 1
ATOM 805 C CA . LEU A 1 113 ? 13.500 16.152 -13.046 1.00 85.88 113 LEU A CA 1
ATOM 806 C C . LEU A 1 113 ? 14.643 15.190 -13.373 1.00 85.88 113 LEU A C 1
ATOM 808 O O . LEU A 1 113 ? 15.484 15.479 -14.226 1.00 85.88 113 LEU A O 1
ATOM 812 N N . SER A 1 114 ? 14.689 14.060 -12.680 1.00 84.94 114 SER A N 1
ATOM 813 C CA . SER A 1 114 ? 15.716 13.041 -12.859 1.00 84.94 114 SER A CA 1
ATOM 814 C C . SER A 1 114 ? 15.069 11.679 -13.047 1.00 84.94 114 SER A C 1
ATOM 816 O O . SER A 1 114 ? 13.941 11.449 -12.606 1.00 84.94 114 SER A O 1
ATOM 818 N N . THR A 1 115 ? 15.781 10.779 -13.720 1.00 82.44 115 THR A N 1
ATOM 819 C CA . THR A 1 115 ? 15.351 9.384 -13.797 1.00 82.44 115 THR A CA 1
ATOM 820 C C . THR A 1 115 ? 15.719 8.690 -12.495 1.00 82.44 115 THR A C 1
ATOM 822 O O . THR A 1 115 ? 16.863 8.757 -12.038 1.00 82.44 115 THR A O 1
ATOM 825 N N . VAL A 1 116 ? 14.729 8.053 -11.887 1.00 85.38 116 VAL A N 1
ATOM 826 C CA . VAL A 1 116 ? 14.855 7.369 -10.607 1.00 85.38 116 VAL A CA 1
ATOM 827 C C . VAL A 1 116 ? 14.406 5.926 -10.746 1.00 85.38 116 VAL A C 1
ATOM 829 O O . VAL A 1 116 ? 13.534 5.604 -11.553 1.00 85.38 116 VAL A O 1
ATOM 832 N N . LEU A 1 117 ? 14.999 5.062 -9.936 1.00 83.69 117 LEU A N 1
ATOM 833 C CA . LEU A 1 117 ? 14.481 3.727 -9.688 1.00 83.69 117 LEU A CA 1
ATOM 834 C C . LEU A 1 117 ? 13.593 3.822 -8.448 1.00 83.69 117 LEU A C 1
ATOM 836 O O . LEU A 1 117 ? 14.062 4.217 -7.380 1.00 83.69 117 LEU A O 1
ATOM 840 N N . VAL A 1 118 ? 12.315 3.502 -8.611 1.00 86.75 118 VAL A N 1
ATOM 841 C CA . VAL A 1 118 ? 11.358 3.406 -7.512 1.00 86.75 118 VAL A CA 1
ATOM 842 C C . VAL A 1 118 ? 11.164 1.944 -7.177 1.00 86.75 118 VAL A C 1
ATOM 844 O O . VAL A 1 118 ? 10.954 1.117 -8.060 1.00 86.75 118 VAL A O 1
ATOM 847 N N . GLU A 1 119 ? 11.225 1.642 -5.892 1.00 85.56 119 GLU A N 1
ATOM 848 C CA . GLU A 1 119 ? 11.071 0.302 -5.355 1.00 85.56 119 GLU A CA 1
ATOM 849 C C . GLU A 1 119 ? 9.998 0.312 -4.271 1.00 85.56 119 GLU A C 1
ATOM 851 O O . GLU A 1 119 ? 10.048 1.109 -3.338 1.00 85.56 119 GLU A O 1
ATOM 856 N N . PHE A 1 120 ? 9.034 -0.585 -4.400 1.00 88.31 120 PHE A N 1
ATOM 857 C CA . PHE A 1 120 ? 8.001 -0.870 -3.425 1.00 88.31 120 PHE A CA 1
ATOM 858 C C . PHE A 1 120 ? 8.229 -2.263 -2.879 1.00 88.31 120 PHE A C 1
ATOM 860 O O . PHE A 1 120 ? 8.396 -3.205 -3.647 1.00 88.31 120 PHE A O 1
ATOM 867 N N . PHE A 1 121 ? 8.227 -2.422 -1.566 1.00 86.75 121 PHE A N 1
ATOM 868 C CA . PHE A 1 121 ? 8.470 -3.727 -0.967 1.00 86.75 121 PHE A CA 1
ATOM 869 C C . PHE A 1 121 ? 7.788 -3.853 0.382 1.00 86.75 121 PHE A C 1
ATOM 871 O O . PHE A 1 121 ? 7.534 -2.864 1.077 1.00 86.75 121 PHE A O 1
ATOM 878 N N . LEU A 1 122 ? 7.505 -5.098 0.750 1.00 86.25 122 LEU A N 1
ATOM 879 C CA . LEU A 1 122 ? 7.020 -5.441 2.073 1.00 86.25 122 LEU A CA 1
ATOM 880 C C . LEU A 1 122 ? 8.195 -5.821 2.964 1.00 86.25 122 LEU A C 1
ATOM 882 O O . LEU A 1 122 ? 8.771 -6.907 2.848 1.00 86.25 122 LEU A O 1
ATOM 886 N N . ALA A 1 123 ? 8.532 -4.910 3.870 1.00 83.94 123 ALA A N 1
ATOM 887 C CA . ALA A 1 123 ? 9.512 -5.149 4.911 1.00 83.94 123 ALA A CA 1
ATOM 888 C C . ALA A 1 123 ? 8.847 -5.872 6.081 1.00 83.94 123 ALA A C 1
ATOM 890 O O . ALA A 1 123 ? 7.758 -5.487 6.516 1.00 83.94 123 ALA A O 1
ATOM 891 N N . ALA A 1 124 ? 9.520 -6.883 6.631 1.00 78.31 124 ALA A N 1
ATOM 892 C CA . ALA A 1 124 ? 9.161 -7.369 7.955 1.00 78.31 124 ALA A CA 1
ATOM 893 C C . ALA A 1 124 ? 9.229 -6.192 8.935 1.00 78.31 124 ALA A C 1
ATOM 895 O O . ALA A 1 124 ? 10.192 -5.421 8.927 1.00 78.31 124 ALA A O 1
ATOM 896 N N . GLU A 1 125 ? 8.193 -6.033 9.747 1.00 67.69 125 GLU A N 1
ATOM 897 C CA . GLU A 1 125 ? 8.153 -4.962 10.728 1.00 67.69 125 GLU A CA 1
ATOM 898 C C . GLU A 1 125 ? 9.157 -5.284 11.841 1.00 67.69 125 GLU A C 1
ATOM 900 O O . GLU A 1 125 ? 8.931 -6.147 12.685 1.00 67.69 125 GLU A O 1
ATOM 905 N N . THR A 1 126 ? 10.322 -4.636 11.798 1.00 58.38 126 THR A N 1
ATOM 906 C CA . THR A 1 126 ? 11.344 -4.744 12.850 1.00 58.38 126 THR A CA 1
ATOM 907 C C . THR A 1 126 ? 11.094 -3.770 13.997 1.00 58.38 126 THR A C 1
ATOM 909 O O . THR A 1 126 ? 11.911 -3.706 14.911 1.00 58.38 126 THR A O 1
ATOM 912 N N . ASP A 1 127 ? 10.019 -2.978 13.934 1.00 48.84 127 ASP A N 1
ATOM 913 C CA . ASP A 1 127 ? 9.774 -1.898 14.880 1.00 48.84 127 ASP A CA 1
ATOM 914 C C . ASP A 1 127 ? 9.241 -2.448 16.218 1.00 48.84 127 ASP A C 1
ATOM 916 O O . ASP A 1 127 ? 8.123 -2.976 16.280 1.00 48.84 127 ASP A O 1
ATOM 920 N N . PRO A 1 128 ? 10.025 -2.368 17.311 1.00 49.59 128 PRO A N 1
ATOM 921 C CA . PRO A 1 128 ? 9.602 -2.874 18.608 1.00 49.59 128 PRO A CA 1
ATOM 922 C C . PRO A 1 128 ? 8.404 -2.102 19.175 1.00 49.59 128 PRO A C 1
ATOM 924 O O . PRO A 1 128 ? 7.671 -2.678 19.980 1.00 49.59 128 PRO A O 1
ATOM 927 N N . GLU A 1 129 ? 8.151 -0.853 18.769 1.00 40.41 129 GLU A N 1
ATOM 928 C CA . GLU A 1 129 ? 7.056 -0.043 19.330 1.00 40.41 129 GLU A CA 1
ATOM 929 C C . GLU A 1 129 ? 5.666 -0.556 18.929 1.00 40.41 129 GLU A C 1
ATOM 931 O O . GLU A 1 129 ? 4.739 -0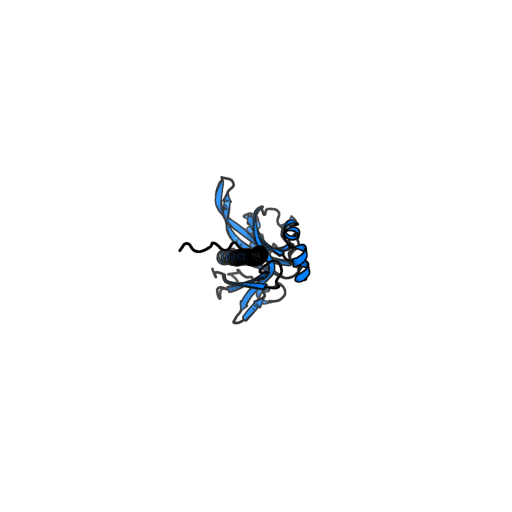.559 19.747 1.00 40.41 129 GLU A O 1
ATOM 936 N N . LEU A 1 130 ? 5.535 -1.124 17.729 1.00 44.91 130 LEU A N 1
ATOM 937 C CA . LEU A 1 130 ? 4.312 -1.800 17.290 1.00 44.91 130 LEU A CA 1
ATOM 938 C C . LEU A 1 130 ? 4.030 -3.086 18.075 1.00 44.91 130 LEU A C 1
ATOM 940 O O . LEU A 1 130 ? 2.867 -3.446 18.266 1.00 44.91 130 LEU A O 1
ATOM 944 N N . SER A 1 131 ? 5.060 -3.733 18.634 1.00 44.94 131 SER A N 1
ATOM 945 C CA . SER A 1 131 ? 4.863 -4.852 19.567 1.00 44.94 131 SER A CA 1
ATOM 946 C C . SER A 1 131 ? 4.241 -4.400 20.899 1.00 44.94 131 SER A C 1
ATOM 948 O O . SER A 1 131 ? 3.508 -5.172 21.527 1.00 44.94 131 SER A O 1
ATOM 950 N N . VAL A 1 132 ? 4.467 -3.138 21.296 1.00 41.09 132 VAL A N 1
ATOM 951 C CA . VAL A 1 132 ? 4.130 -2.588 22.621 1.00 41.09 132 VAL A CA 1
ATOM 952 C C . VAL A 1 132 ? 2.783 -1.857 22.634 1.00 41.09 132 VAL A C 1
ATOM 954 O O . VAL A 1 132 ? 2.055 -1.964 23.618 1.00 41.09 132 VAL A O 1
ATOM 957 N N . ALA A 1 133 ? 2.377 -1.198 21.541 1.00 42.72 133 ALA A N 1
ATOM 958 C CA . ALA A 1 133 ? 1.095 -0.475 21.460 1.00 42.72 133 ALA A CA 1
ATOM 959 C C . ALA A 1 133 ? -0.160 -1.387 21.386 1.00 42.72 133 ALA A C 1
ATOM 961 O O . ALA A 1 133 ? -1.290 -0.905 21.336 1.00 42.72 133 ALA A O 1
ATOM 962 N N . GLY A 1 134 ? 0.028 -2.712 21.411 1.00 42.31 134 GLY A N 1
ATOM 963 C CA . GLY A 1 134 ? -1.028 -3.734 21.340 1.00 42.31 134 GLY A CA 1
ATOM 964 C C . GLY A 1 134 ? -0.655 -4.963 20.494 1.00 42.31 134 GLY A C 1
ATOM 965 O O . GLY A 1 134 ? -1.430 -5.921 20.413 1.00 42.31 134 GLY A O 1
ATOM 966 N N . GLY A 1 135 ? 0.524 -4.952 19.857 1.00 41.31 135 GLY A N 1
ATOM 967 C CA . GLY A 1 135 ? 0.933 -5.914 18.830 1.00 41.31 135 GLY A CA 1
ATOM 968 C C . GLY A 1 135 ? 1.344 -7.299 19.315 1.00 41.31 135 GLY A C 1
ATOM 969 O O . GLY A 1 135 ? 1.166 -8.253 18.559 1.00 41.31 135 GLY A O 1
ATOM 970 N N . ALA A 1 136 ? 1.783 -7.473 20.567 1.00 41.53 136 ALA A N 1
ATOM 971 C CA . ALA A 1 136 ? 2.062 -8.817 21.082 1.00 41.53 136 ALA A CA 1
ATOM 972 C C . ALA A 1 136 ? 0.805 -9.708 21.073 1.00 41.53 136 ALA A C 1
ATOM 974 O O . ALA A 1 136 ? 0.889 -10.886 20.762 1.00 41.53 136 ALA A O 1
ATOM 975 N N . THR A 1 137 ? -0.386 -9.159 21.320 1.00 45.06 137 THR A N 1
ATOM 976 C CA . THR A 1 137 ? -1.650 -9.917 21.265 1.00 45.06 137 THR A CA 1
ATOM 977 C C . THR A 1 137 ? -2.249 -10.048 19.863 1.00 45.06 137 THR A C 1
ATOM 979 O O . THR A 1 137 ? -3.021 -10.978 19.628 1.00 45.06 137 THR A O 1
ATOM 982 N N . ASN A 1 138 ? -1.887 -9.171 18.921 1.00 41.69 138 ASN A N 1
ATOM 983 C CA . ASN A 1 138 ? -2.481 -9.142 17.577 1.00 41.69 138 ASN A CA 1
ATOM 984 C C . ASN A 1 138 ? -1.707 -9.966 16.550 1.00 41.69 138 ASN A C 1
ATOM 986 O O . ASN A 1 138 ? -2.332 -10.704 15.789 1.00 41.69 138 ASN A O 1
ATOM 990 N N . ALA A 1 139 ? -0.370 -9.955 16.594 1.00 41.06 139 ALA A N 1
ATOM 991 C CA . ALA A 1 139 ? 0.447 -10.864 15.787 1.00 41.06 139 ALA A CA 1
ATOM 992 C C . ALA A 1 139 ? 0.198 -12.344 16.155 1.00 41.06 139 ALA A C 1
ATOM 994 O O . ALA A 1 139 ? 0.257 -13.226 15.301 1.00 41.06 139 ALA A O 1
ATOM 995 N N . ILE A 1 140 ? -0.161 -12.619 17.418 1.00 43.16 140 ILE A N 1
ATOM 996 C CA . ILE A 1 140 ? -0.506 -13.966 17.903 1.00 43.16 140 ILE A CA 1
ATOM 997 C C . ILE A 1 140 ? -1.856 -14.462 17.347 1.00 43.16 140 ILE A C 1
ATOM 999 O O . ILE A 1 140 ? -2.055 -15.671 17.239 1.00 43.16 140 ILE A O 1
ATOM 1003 N N . ARG A 1 141 ? -2.790 -13.574 16.973 1.00 46.72 141 ARG A N 1
ATOM 1004 C CA . ARG A 1 141 ? -4.143 -13.975 16.536 1.00 46.72 141 ARG A CA 1
ATOM 1005 C C . ARG A 1 141 ? -4.281 -14.236 15.038 1.00 46.72 141 ARG A C 1
ATOM 1007 O O . ARG A 1 141 ? -5.062 -15.111 14.674 1.00 46.72 141 ARG A O 1
ATOM 1014 N N . SER A 1 142 ? -3.541 -13.529 14.183 1.00 45.84 142 SER A N 1
ATOM 1015 C CA . SER A 1 142 ? -3.610 -13.739 12.726 1.00 45.84 142 SER A CA 1
ATOM 1016 C C . SER A 1 142 ? -2.709 -14.880 12.236 1.00 45.84 142 SER A C 1
ATOM 1018 O O . SER A 1 142 ? -2.890 -15.370 11.122 1.00 45.84 142 SER A O 1
ATOM 1020 N N . GLY A 1 143 ? -1.718 -15.300 13.036 1.00 54.69 143 GLY A N 1
ATOM 1021 C CA . GLY A 1 143 ? -0.742 -16.331 12.662 1.00 54.69 143 GLY A CA 1
ATOM 1022 C C . GLY A 1 143 ? 0.150 -15.959 11.468 1.00 54.69 143 GLY A C 1
ATOM 1023 O O . GLY A 1 143 ? 0.928 -16.796 11.013 1.00 54.69 143 GLY A O 1
ATOM 1024 N N . ARG A 1 144 ? 0.048 -14.726 10.950 1.00 56.47 144 ARG A N 1
ATOM 1025 C CA . ARG A 1 144 ? 0.818 -14.220 9.808 1.00 56.47 144 ARG A CA 1
ATOM 1026 C C . ARG A 1 144 ? 1.604 -12.974 10.225 1.00 56.47 144 ARG A C 1
ATOM 1028 O O . ARG A 1 144 ? 1.025 -12.103 10.874 1.00 56.47 144 ARG A O 1
ATOM 1035 N N . PRO A 1 145 ? 2.895 -12.870 9.862 1.00 65.25 145 PRO A N 1
ATOM 1036 C CA . PRO A 1 145 ? 3.692 -11.694 10.180 1.00 65.25 145 PRO A CA 1
ATOM 1037 C C . PRO A 1 145 ? 3.126 -10.475 9.448 1.00 65.25 145 PRO A C 1
ATOM 1039 O O . PRO A 1 145 ? 2.917 -10.515 8.235 1.00 65.25 145 PRO A O 1
ATOM 1042 N N . LEU A 1 146 ? 2.868 -9.411 10.204 1.00 76.19 146 LEU A N 1
ATOM 1043 C CA . LEU A 1 146 ? 2.496 -8.113 9.655 1.00 76.19 146 LEU A CA 1
ATOM 1044 C C . LEU A 1 146 ? 3.739 -7.456 9.055 1.00 76.19 146 LEU A C 1
ATOM 1046 O O . LEU A 1 146 ? 4.851 -7.607 9.572 1.00 76.19 146 LEU A O 1
ATOM 1050 N N . LYS A 1 147 ? 3.548 -6.788 7.922 1.00 85.69 147 LYS A N 1
ATOM 1051 C CA . LYS A 1 147 ? 4.615 -6.152 7.155 1.00 85.69 147 LYS A CA 1
ATOM 1052 C C . LYS A 1 147 ? 4.312 -4.667 6.991 1.00 85.69 147 LYS A C 1
ATOM 1054 O O . LYS A 1 147 ? 3.150 -4.257 6.953 1.00 85.69 147 LYS A O 1
ATOM 1059 N N . ALA A 1 148 ? 5.361 -3.873 6.838 1.00 88.38 148 ALA A N 1
ATOM 1060 C CA . ALA A 1 148 ? 5.251 -2.483 6.427 1.00 88.38 148 ALA A CA 1
ATOM 1061 C C . ALA A 1 148 ? 5.488 -2.390 4.917 1.00 88.38 148 ALA A C 1
ATOM 1063 O O . ALA A 1 148 ? 6.501 -2.883 4.412 1.00 88.38 148 ALA A O 1
ATOM 1064 N N . MET A 1 149 ? 4.571 -1.745 4.199 1.00 91.81 149 MET A N 1
ATOM 1065 C CA . MET A 1 149 ? 4.796 -1.385 2.805 1.00 91.81 149 MET A CA 1
ATOM 1066 C C . MET A 1 149 ? 5.639 -0.122 2.753 1.00 91.81 149 MET A C 1
ATOM 1068 O O . MET A 1 149 ? 5.253 0.932 3.267 1.00 91.81 149 MET A O 1
ATOM 1072 N N . LYS A 1 150 ? 6.793 -0.238 2.109 1.00 91.31 150 LYS A N 1
ATOM 1073 C CA . LYS A 1 150 ? 7.756 0.842 1.954 1.00 91.31 150 LYS A CA 1
ATOM 1074 C C . LYS A 1 150 ? 7.941 1.196 0.493 1.00 91.31 150 LYS A C 1
ATOM 1076 O O . LYS A 1 150 ? 7.751 0.360 -0.388 1.00 91.31 150 LYS A O 1
ATOM 1081 N N . ARG A 1 151 ? 8.349 2.440 0.271 1.00 92.31 151 ARG A N 1
ATOM 1082 C CA . ARG A 1 151 ? 8.744 2.994 -1.016 1.00 92.31 151 ARG A CA 1
ATOM 1083 C C . ARG A 1 151 ? 10.149 3.571 -0.899 1.00 92.31 151 ARG A C 1
ATOM 1085 O O . ARG A 1 151 ? 10.416 4.364 -0.001 1.00 92.31 151 ARG A O 1
ATOM 1092 N N . ARG A 1 152 ? 11.040 3.199 -1.813 1.00 88.88 152 ARG A N 1
ATOM 1093 C CA . ARG A 1 152 ? 12.396 3.741 -1.940 1.00 88.88 152 ARG A CA 1
ATOM 1094 C C . ARG A 1 152 ? 12.578 4.406 -3.286 1.00 88.88 152 ARG A C 1
ATOM 1096 O O . ARG A 1 152 ? 12.108 3.904 -4.302 1.00 88.88 152 ARG A O 1
ATOM 1103 N N . LEU A 1 153 ? 13.298 5.519 -3.279 1.00 89.56 153 LEU A N 1
ATOM 1104 C CA . LEU A 1 153 ? 13.688 6.254 -4.471 1.00 89.56 153 LEU A CA 1
ATOM 1105 C C . LEU A 1 153 ? 15.195 6.276 -4.552 1.00 89.56 153 LEU A C 1
ATOM 1107 O O . LEU A 1 153 ? 15.871 6.833 -3.687 1.00 89.56 153 LEU A O 1
ATOM 1111 N N . TRP A 1 154 ? 15.710 5.744 -5.643 1.00 87.38 154 TRP A N 1
ATOM 1112 C CA . TRP A 1 154 ? 17.128 5.722 -5.925 1.00 87.38 154 TRP A CA 1
ATOM 1113 C C . TRP A 1 154 ? 17.418 6.643 -7.102 1.00 87.38 154 TRP A C 1
ATOM 1115 O O . TRP A 1 154 ? 16.814 6.528 -8.171 1.00 87.38 154 TRP A O 1
ATOM 1125 N N . LYS A 1 155 ? 18.374 7.553 -6.926 1.00 86.31 155 LYS A N 1
ATOM 1126 C CA . LYS A 1 155 ? 18.919 8.339 -8.029 1.00 86.31 155 LYS A CA 1
ATOM 1127 C C . LYS A 1 155 ? 19.761 7.420 -8.898 1.00 86.31 155 LYS A C 1
ATOM 1129 O O . LYS A 1 155 ? 20.714 6.821 -8.399 1.00 86.31 155 LYS A O 1
ATOM 1134 N N . VAL A 1 156 ? 19.438 7.348 -10.185 1.00 80.25 156 VAL A N 1
ATOM 1135 C CA . VAL A 1 156 ? 20.195 6.545 -11.145 1.00 80.25 156 VAL A CA 1
ATOM 1136 C C . VAL A 1 156 ? 21.261 7.425 -11.808 1.00 80.25 156 VAL A C 1
ATOM 1138 O O . VAL A 1 156 ? 20.908 8.433 -12.426 1.00 80.25 156 VAL A O 1
ATOM 1141 N N . PRO A 1 157 ? 22.561 7.090 -11.709 1.00 77.44 157 PRO A N 1
ATOM 1142 C CA . PRO A 1 157 ? 23.596 7.755 -12.493 1.00 77.44 157 PRO A CA 1
ATOM 1143 C C . PRO A 1 157 ? 23.338 7.602 -13.991 1.00 77.44 157 PRO A C 1
ATOM 1145 O O . PRO A 1 157 ? 22.946 6.528 -14.450 1.00 77.44 157 PRO A O 1
ATOM 1148 N N . THR A 1 158 ? 23.626 8.646 -14.768 1.00 71.94 158 THR A N 1
ATOM 1149 C CA . THR A 1 158 ? 23.462 8.639 -16.231 1.00 71.94 158 THR A CA 1
ATOM 1150 C C . THR A 1 158 ? 24.183 7.462 -16.893 1.00 71.94 158 THR A C 1
ATOM 1152 O O . THR A 1 158 ? 23.654 6.869 -17.829 1.00 71.94 158 THR A O 1
ATOM 1155 N N . ASP A 1 159 ? 25.343 7.067 -16.366 1.00 67.25 159 ASP A N 1
ATOM 1156 C CA . ASP A 1 159 ? 26.153 5.974 -16.917 1.00 67.25 159 ASP A CA 1
ATOM 1157 C C . ASP A 1 159 ? 25.569 4.584 -16.591 1.00 67.25 159 ASP A C 1
ATOM 1159 O O . ASP A 1 159 ? 25.698 3.647 -17.379 1.00 67.25 159 ASP A O 1
ATOM 1163 N N . SER A 1 160 ? 24.855 4.456 -15.466 1.00 65.69 160 SER A N 1
ATOM 1164 C CA . SER A 1 160 ? 24.210 3.209 -15.020 1.00 65.69 160 SER A CA 1
ATOM 1165 C C . SER A 1 160 ? 22.821 3.003 -15.630 1.00 65.69 160 SER A C 1
ATOM 1167 O O . SER A 1 160 ? 22.326 1.874 -15.663 1.00 65.69 160 SER A O 1
ATOM 1169 N N . MET A 1 161 ? 22.203 4.066 -16.162 1.00 63.03 161 MET A N 1
ATOM 1170 C CA . MET A 1 161 ? 20.912 4.009 -16.859 1.00 63.03 161 MET A CA 1
ATOM 1171 C C . MET A 1 161 ? 20.911 2.933 -17.939 1.00 63.03 161 MET A C 1
ATOM 1173 O O . MET A 1 161 ? 20.000 2.118 -17.988 1.00 63.03 161 MET A O 1
ATOM 1177 N N . LEU A 1 162 ? 21.949 2.872 -18.775 1.00 58.91 162 LEU A N 1
ATOM 1178 C CA . LEU A 1 162 ? 21.979 1.945 -19.906 1.00 58.91 162 LEU A CA 1
ATOM 1179 C C . LEU A 1 162 ? 21.956 0.467 -19.467 1.00 58.91 162 LEU A C 1
ATOM 1181 O O . LEU A 1 162 ? 21.427 -0.371 -20.192 1.00 58.91 162 LEU A O 1
ATOM 1185 N N . ALA A 1 163 ? 22.507 0.150 -18.291 1.00 61.16 163 ALA A N 1
ATOM 1186 C CA . ALA A 1 163 ? 22.548 -1.206 -17.740 1.00 61.16 163 ALA A CA 1
ATOM 1187 C C . ALA A 1 163 ? 21.224 -1.615 -17.070 1.00 61.16 163 ALA A C 1
ATOM 1189 O O . ALA A 1 163 ? 20.810 -2.769 -17.192 1.00 61.16 163 ALA A O 1
ATOM 1190 N N . I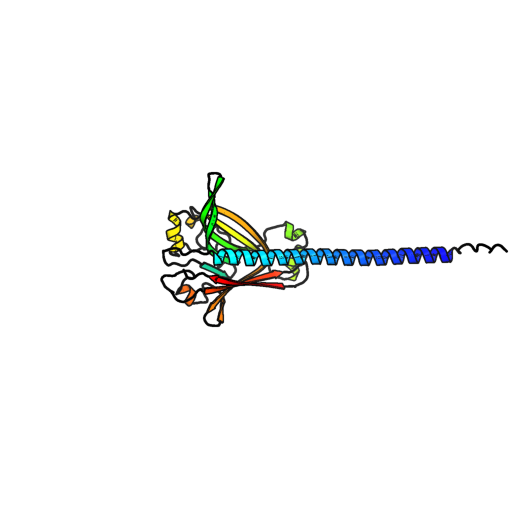LE A 1 164 ? 20.537 -0.672 -16.415 1.00 59.00 164 ILE A N 1
ATOM 1191 C CA . ILE A 1 164 ? 19.184 -0.886 -15.874 1.00 59.00 164 ILE A CA 1
ATOM 1192 C C . ILE A 1 164 ? 18.191 -1.048 -17.025 1.00 59.00 164 ILE A C 1
ATOM 1194 O O . ILE A 1 164 ? 17.409 -1.990 -17.063 1.00 59.00 164 ILE A O 1
ATOM 1198 N N . VAL A 1 165 ? 18.287 -0.170 -18.022 1.00 54.75 165 VAL A N 1
ATOM 1199 C CA . VAL A 1 165 ? 17.415 -0.144 -19.200 1.00 54.75 165 VAL A CA 1
ATOM 1200 C C . VAL A 1 165 ? 17.524 -1.407 -20.045 1.00 54.75 165 VAL A C 1
ATOM 1202 O O . VAL A 1 165 ? 16.527 -1.826 -20.617 1.00 54.75 165 VAL A O 1
ATOM 1205 N N . LYS A 1 166 ? 18.702 -2.031 -20.111 1.00 53.62 166 LYS A N 1
ATOM 1206 C CA . LYS A 1 166 ? 18.917 -3.288 -20.840 1.00 53.62 166 LYS A CA 1
ATOM 1207 C C . LYS A 1 166 ? 18.499 -4.539 -20.056 1.00 53.62 166 LYS A C 1
ATOM 1209 O O . LYS A 1 166 ? 18.785 -5.642 -20.507 1.00 53.62 166 LYS A O 1
ATOM 1214 N N . GLY A 1 167 ? 17.881 -4.391 -18.878 1.00 51.56 167 GLY A N 1
ATOM 1215 C CA . GLY A 1 167 ? 17.493 -5.522 -18.025 1.00 51.56 167 GLY A CA 1
ATOM 1216 C C . GLY A 1 167 ? 18.681 -6.318 -17.469 1.00 51.56 167 GLY A C 1
ATOM 1217 O O . GLY A 1 167 ? 18.509 -7.419 -16.960 1.00 51.56 167 GLY A O 1
ATOM 1218 N N . THR A 1 168 ? 19.903 -5.785 -17.574 1.00 48.75 168 THR A N 1
ATOM 1219 C CA . THR A 1 168 ? 21.138 -6.458 -17.128 1.00 48.75 168 THR A CA 1
ATOM 1220 C C . THR A 1 168 ? 21.469 -6.225 -15.657 1.00 48.75 168 THR A C 1
ATOM 1222 O O . THR A 1 168 ? 22.370 -6.871 -15.128 1.00 48.75 168 THR A O 1
ATOM 1225 N N . LEU A 1 169 ? 20.750 -5.322 -14.989 1.00 48.62 169 LEU A N 1
ATOM 1226 C CA . LEU A 1 169 ? 20.769 -5.174 -13.538 1.00 48.62 169 LEU A CA 1
ATOM 1227 C C . LEU A 1 169 ? 19.553 -5.916 -12.976 1.00 48.62 169 LEU A C 1
ATOM 1229 O O . LEU A 1 169 ? 18.460 -5.349 -12.967 1.00 48.62 169 LEU A O 1
ATOM 1233 N N . PRO A 1 170 ? 19.702 -7.179 -12.540 1.00 49.09 170 PRO A N 1
ATOM 1234 C CA . PRO A 1 170 ? 18.637 -7.819 -11.796 1.00 49.09 170 PRO A CA 1
ATOM 1235 C C . PRO A 1 170 ? 18.427 -7.020 -10.509 1.00 49.09 170 PRO A C 1
ATOM 1237 O O . PRO A 1 170 ? 19.385 -6.628 -9.852 1.00 49.09 170 PRO A O 1
ATOM 1240 N N . LEU A 1 171 ? 17.181 -6.770 -10.121 1.00 48.38 171 LEU A N 1
ATOM 1241 C CA . LEU A 1 171 ? 16.887 -6.160 -8.817 1.00 48.38 171 LEU A CA 1
ATOM 1242 C C . LEU A 1 171 ? 17.305 -7.048 -7.642 1.00 48.38 171 LEU A C 1
ATOM 1244 O O . LEU A 1 171 ? 17.423 -6.553 -6.533 1.00 48.38 171 LEU A O 1
ATOM 1248 N N . SER A 1 172 ? 17.603 -8.325 -7.916 1.00 42.50 172 SER A N 1
ATOM 1249 C CA . SER A 1 172 ? 18.277 -9.251 -7.006 1.00 42.50 172 SER A CA 1
ATOM 1250 C C . SER A 1 172 ? 19.802 -9.074 -6.953 1.00 42.50 172 SER A C 1
ATOM 1252 O O . SER A 1 172 ? 20.497 -9.887 -6.338 1.00 42.50 172 SER A O 1
ATOM 1254 N N . ALA A 1 173 ? 20.365 -8.099 -7.674 1.00 43.09 173 ALA A N 1
ATOM 1255 C CA . ALA A 1 173 ? 21.797 -7.867 -7.682 1.00 43.09 173 ALA A CA 1
ATOM 1256 C C . ALA A 1 173 ? 22.220 -7.303 -6.325 1.00 43.09 173 ALA A C 1
ATOM 1258 O O . ALA A 1 173 ? 21.688 -6.305 -5.853 1.00 43.09 173 ALA A O 1
ATOM 1259 N N . SER A 1 174 ? 23.199 -7.959 -5.704 1.00 42.56 174 SER A N 1
ATOM 1260 C CA . SER A 1 174 ? 23.797 -7.537 -4.436 1.00 42.56 174 SER A CA 1
ATOM 1261 C C . SER A 1 174 ? 24.164 -6.046 -4.430 1.00 42.56 174 SER A C 1
ATOM 1263 O O . SER A 1 174 ? 24.516 -5.501 -5.477 1.00 42.56 174 SER A O 1
ATOM 1265 N N . ALA A 1 175 ? 24.223 -5.421 -3.250 1.00 44.91 175 ALA A N 1
ATOM 1266 C CA . ALA A 1 175 ? 24.676 -4.036 -3.050 1.00 44.91 175 ALA A CA 1
ATOM 1267 C C . ALA A 1 175 ? 25.968 -3.654 -3.812 1.00 44.91 175 ALA A C 1
ATOM 1269 O O . ALA A 1 175 ? 26.171 -2.493 -4.159 1.00 44.91 175 ALA A O 1
ATOM 1270 N N . ALA A 1 176 ? 26.828 -4.630 -4.132 1.00 41.75 176 ALA A N 1
ATOM 1271 C CA . ALA A 1 176 ? 28.031 -4.439 -4.941 1.00 41.75 176 ALA A CA 1
ATOM 1272 C C . ALA A 1 176 ? 27.756 -4.072 -6.417 1.00 41.75 176 ALA A C 1
ATOM 1274 O O . ALA A 1 176 ? 28.555 -3.369 -7.030 1.00 41.75 176 ALA A O 1
ATOM 1275 N N . THR A 1 177 ? 26.645 -4.523 -7.002 1.00 50.69 177 THR A N 1
ATOM 1276 C CA . THR A 1 177 ? 26.262 -4.265 -8.404 1.00 50.69 177 THR A CA 1
ATOM 1277 C C . THR A 1 177 ? 25.551 -2.918 -8.571 1.00 50.69 177 THR A C 1
ATOM 1279 O O . THR A 1 177 ? 25.480 -2.380 -9.671 1.00 50.69 177 THR A O 1
ATOM 1282 N N . LEU A 1 178 ? 25.079 -2.340 -7.466 1.00 55.22 178 LEU A N 1
ATOM 1283 C CA . LEU A 1 178 ? 24.379 -1.054 -7.407 1.00 55.22 178 LEU A CA 1
ATOM 1284 C C . LEU A 1 178 ? 25.311 0.095 -7.012 1.00 55.22 178 LEU A C 1
ATOM 1286 O O . LEU A 1 178 ? 24.843 1.179 -6.663 1.00 55.22 178 LEU A O 1
ATOM 1290 N N . ALA A 1 179 ? 26.628 -0.133 -7.077 1.00 55.09 179 ALA A N 1
ATOM 1291 C CA . ALA A 1 179 ? 27.648 0.882 -6.865 1.00 55.09 179 ALA A CA 1
ATOM 1292 C C . ALA A 1 179 ? 27.358 2.107 -7.752 1.00 55.09 179 ALA A C 1
ATOM 1294 O O . ALA A 1 179 ? 27.545 2.078 -8.967 1.00 55.09 179 ALA A O 1
ATOM 1295 N N . GLY A 1 180 ? 26.844 3.174 -7.134 1.00 67.12 180 GLY A N 1
ATOM 1296 C CA . GLY A 1 180 ? 26.462 4.417 -7.806 1.00 67.12 180 GLY A CA 1
ATOM 1297 C C . GLY A 1 180 ? 25.004 4.838 -7.610 1.00 67.12 180 GLY A C 1
ATOM 1298 O O . GLY A 1 180 ? 24.715 6.022 -7.775 1.00 67.12 180 GLY A O 1
ATOM 1299 N N . LEU A 1 181 ? 24.0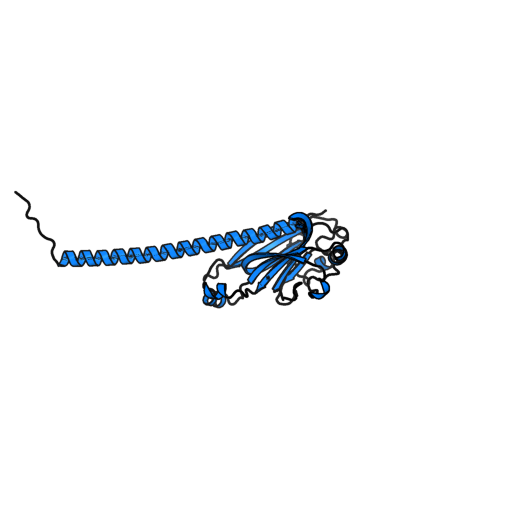91 3.942 -7.216 1.00 75.06 181 LEU A N 1
ATOM 1300 C CA . LEU A 1 181 ? 22.754 4.372 -6.806 1.00 75.06 181 LEU A CA 1
ATOM 1301 C C . LEU A 1 181 ? 22.833 5.127 -5.479 1.00 75.06 181 LEU A C 1
ATOM 1303 O O . LEU A 1 181 ? 23.455 4.677 -4.518 1.00 75.06 181 LEU A O 1
ATOM 1307 N N . CYS A 1 182 ? 22.180 6.282 -5.428 1.00 83.31 182 CYS A N 1
ATOM 1308 C CA . CYS A 1 182 ? 22.073 7.082 -4.217 1.00 83.31 182 CYS A CA 1
ATOM 1309 C C . CYS A 1 182 ? 20.624 7.035 -3.738 1.00 83.31 182 CYS A C 1
ATOM 1311 O O . CYS A 1 182 ? 19.732 7.466 -4.471 1.00 83.31 182 CYS A O 1
ATOM 1313 N N . LEU A 1 183 ? 20.388 6.497 -2.538 1.00 86.00 183 LEU A N 1
ATOM 1314 C CA . LEU A 1 183 ? 19.071 6.551 -1.908 1.00 86.00 183 LEU A CA 1
ATOM 1315 C C . LEU A 1 183 ? 18.713 8.019 -1.660 1.00 86.00 183 LEU A C 1
ATOM 1317 O O . LEU A 1 183 ? 19.411 8.722 -0.931 1.00 86.00 183 LEU A O 1
ATOM 1321 N N . ILE A 1 184 ? 17.645 8.476 -2.301 1.00 89.56 184 ILE A N 1
ATOM 1322 C CA . ILE A 1 184 ? 17.106 9.829 -2.150 1.00 89.56 184 ILE A CA 1
ATOM 1323 C C . ILE A 1 184 ? 16.143 9.854 -0.969 1.00 89.56 184 ILE A C 1
ATOM 1325 O O . ILE A 1 184 ? 16.184 10.765 -0.148 1.00 89.56 184 ILE A O 1
ATOM 1329 N N . GLU A 1 185 ? 15.250 8.870 -0.925 1.00 91.56 185 GLU A N 1
ATOM 1330 C CA . GLU A 1 185 ? 14.121 8.840 -0.009 1.00 91.56 185 GLU A CA 1
ATOM 1331 C C . GLU A 1 185 ? 13.725 7.389 0.270 1.00 91.56 185 GLU A C 1
ATOM 1333 O O . GLU A 1 185 ? 13.669 6.568 -0.647 1.00 91.56 185 GLU A O 1
ATOM 1338 N N . GLU A 1 186 ? 13.426 7.095 1.532 1.00 89.75 186 GLU A N 1
ATOM 1339 C CA . GLU A 1 186 ? 12.684 5.910 1.949 1.00 89.75 186 GLU A CA 1
ATOM 1340 C C . GLU A 1 186 ? 11.486 6.384 2.772 1.00 89.75 186 GLU A C 1
ATOM 1342 O O . GLU A 1 186 ? 11.654 7.116 3.749 1.00 89.75 186 GLU A O 1
ATOM 1347 N N . SER A 1 187 ? 10.283 5.980 2.376 1.00 92.62 187 SER A N 1
ATOM 1348 C CA . SER A 1 187 ? 9.044 6.309 3.074 1.00 92.62 187 SER A CA 1
ATOM 1349 C C . SER A 1 187 ? 8.218 5.055 3.347 1.00 92.62 187 SER A C 1
ATOM 1351 O O . SER A 1 187 ? 8.099 4.156 2.512 1.00 92.62 187 SER A O 1
ATOM 1353 N N . THR A 1 188 ? 7.647 4.983 4.549 1.00 92.50 188 THR A N 1
ATOM 1354 C CA . THR A 1 188 ? 6.645 3.971 4.900 1.00 92.50 188 THR A CA 1
ATOM 1355 C C . THR A 1 188 ? 5.292 4.469 4.419 1.00 92.50 188 THR A C 1
ATOM 1357 O O . THR A 1 188 ? 4.853 5.539 4.831 1.00 92.50 188 THR A O 1
ATOM 1360 N N . LEU A 1 189 ? 4.646 3.706 3.539 1.00 94.25 189 LEU A N 1
ATOM 1361 C CA . LEU A 1 189 ? 3.346 4.066 2.973 1.00 94.25 189 LEU A CA 1
ATOM 1362 C C . LEU A 1 189 ? 2.186 3.485 3.773 1.00 94.25 189 LEU A C 1
ATOM 1364 O O . LEU A 1 189 ? 1.138 4.112 3.871 1.00 94.25 189 LEU A O 1
ATOM 1368 N N . HIS A 1 190 ? 2.358 2.274 4.308 1.00 92.31 190 HIS A N 1
ATOM 1369 C CA . HIS A 1 190 ? 1.309 1.585 5.052 1.00 92.31 190 HIS A CA 1
ATOM 1370 C C . HIS A 1 190 ? 1.898 0.609 6.068 1.00 92.31 190 HIS A C 1
ATOM 1372 O O . HIS A 1 190 ? 2.878 -0.081 5.774 1.00 92.31 190 HIS A O 1
ATOM 1378 N N . GLN A 1 191 ? 1.292 0.541 7.249 1.00 88.31 191 GLN A N 1
ATOM 1379 C CA . GLN A 1 191 ? 1.595 -0.447 8.287 1.00 88.31 191 GLN A CA 1
ATOM 1380 C C . GLN A 1 191 ? 0.495 -1.509 8.323 1.00 88.31 191 GLN A C 1
ATOM 1382 O O . GLN A 1 191 ? -0.652 -1.219 8.005 1.00 88.31 191 GLN A O 1
ATOM 1387 N N . TYR A 1 192 ? 0.804 -2.722 8.781 1.00 86.62 192 TYR A N 1
ATOM 1388 C CA . TYR A 1 192 ? -0.167 -3.828 8.869 1.00 86.62 192 TYR A CA 1
ATOM 1389 C C . TYR A 1 192 ? -0.592 -4.421 7.519 1.00 86.62 192 TYR A C 1
ATOM 1391 O O . TYR A 1 192 ? -1.721 -4.898 7.347 1.00 86.62 192 TYR A O 1
ATOM 1399 N N . VAL A 1 193 ? 0.332 -4.442 6.563 1.00 88.19 193 VAL A N 1
ATOM 1400 C CA . VAL A 1 193 ? 0.137 -5.090 5.268 1.00 88.19 193 VAL A CA 1
ATOM 1401 C C . VAL A 1 193 ? 0.384 -6.589 5.394 1.00 88.19 193 VAL A C 1
ATOM 1403 O O . VAL A 1 193 ? 1.373 -7.032 5.977 1.00 88.19 193 VAL A O 1
ATOM 1406 N N . MET A 1 194 ? -0.517 -7.384 4.825 1.00 85.19 194 MET A N 1
ATOM 1407 C CA . MET A 1 194 ? -0.394 -8.841 4.765 1.00 85.19 194 MET A CA 1
ATOM 1408 C C . MET A 1 194 ? 0.288 -9.297 3.478 1.00 85.19 194 MET A C 1
ATOM 1410 O O . MET A 1 194 ? 1.189 -10.136 3.512 1.00 85.19 194 MET A O 1
ATOM 1414 N N . SER A 1 195 ? -0.164 -8.759 2.346 1.00 85.81 195 SER A N 1
ATOM 1415 C CA . SER A 1 195 ? 0.310 -9.136 1.016 1.00 85.81 195 SER A CA 1
ATOM 1416 C C . SER A 1 195 ? 0.100 -8.004 0.022 1.00 85.81 195 SER A C 1
ATOM 1418 O O . SER A 1 195 ? -0.894 -7.270 0.107 1.00 85.81 195 SER A O 1
ATOM 1420 N N . MET A 1 196 ? 0.992 -7.933 -0.957 1.00 88.00 196 MET A N 1
ATOM 1421 C CA . MET A 1 196 ? 0.908 -7.035 -2.099 1.00 88.00 196 MET A CA 1
ATOM 1422 C C . MET A 1 196 ? 0.927 -7.887 -3.361 1.00 88.00 196 MET A C 1
ATOM 1424 O O . MET A 1 196 ? 1.909 -8.567 -3.627 1.00 88.00 196 MET A O 1
ATOM 1428 N N . ASN A 1 197 ? -0.151 -7.834 -4.139 1.00 86.88 197 ASN A N 1
ATOM 1429 C CA . ASN A 1 197 ? -0.247 -8.553 -5.402 1.00 86.88 197 ASN A CA 1
ATOM 1430 C C . ASN A 1 197 ? -0.380 -7.575 -6.566 1.00 86.88 197 ASN A C 1
ATOM 1432 O O . ASN A 1 197 ? -1.027 -6.530 -6.446 1.00 86.88 197 ASN A O 1
ATOM 1436 N N . ILE A 1 198 ? 0.226 -7.927 -7.691 1.00 83.81 198 ILE A N 1
ATOM 1437 C CA . ILE A 1 198 ? 0.192 -7.151 -8.921 1.00 83.81 198 ILE A CA 1
ATOM 1438 C C . ILE A 1 198 ? -0.260 -8.081 -10.033 1.00 83.81 198 ILE A C 1
ATOM 1440 O O . ILE A 1 198 ? 0.352 -9.115 -10.275 1.00 83.81 198 ILE A O 1
ATOM 1444 N N . GLU A 1 199 ? -1.322 -7.694 -10.725 1.00 85.75 199 GLU A N 1
ATOM 1445 C CA . GLU A 1 199 ? -1.893 -8.448 -11.832 1.00 85.75 199 GLU A CA 1
ATOM 1446 C C . GLU A 1 199 ? -1.779 -7.638 -13.126 1.00 85.75 199 GLU A C 1
ATOM 1448 O O . GLU A 1 199 ? -2.026 -6.430 -13.149 1.00 85.75 199 GLU A O 1
ATOM 1453 N N . LEU A 1 200 ? -1.444 -8.306 -14.225 1.00 83.69 200 LEU A N 1
ATOM 1454 C CA . LEU A 1 200 ? -1.499 -7.767 -15.578 1.00 83.69 200 LEU A CA 1
ATOM 1455 C C . LEU A 1 200 ? -2.786 -8.230 -16.263 1.00 83.69 200 LEU A C 1
ATOM 1457 O O . LEU A 1 200 ? -3.170 -9.395 -16.165 1.00 83.69 200 LEU A O 1
ATOM 1461 N N . PHE A 1 201 ? -3.444 -7.320 -16.974 1.00 84.62 201 PHE A N 1
ATOM 1462 C CA . PHE A 1 201 ? -4.598 -7.646 -17.800 1.00 84.62 201 PHE A CA 1
ATOM 1463 C C . PHE A 1 201 ? -4.153 -8.194 -19.161 1.00 84.62 201 PHE A C 1
ATOM 1465 O O . PHE A 1 201 ? -3.573 -7.472 -19.974 1.00 84.62 201 PHE A O 1
ATOM 1472 N N . GLU A 1 202 ? -4.473 -9.457 -19.423 1.00 77.38 202 GLU A N 1
ATOM 1473 C CA . GLU A 1 202 ? -4.189 -10.184 -20.657 1.00 77.38 202 GLU A CA 1
ATOM 1474 C C . GLU A 1 202 ? -5.489 -10.790 -21.213 1.00 77.38 202 GLU A C 1
ATOM 1476 O O . GLU A 1 202 ? -5.888 -11.884 -20.826 1.00 77.38 202 GLU A O 1
ATOM 1481 N N . ASN A 1 203 ? -6.150 -10.074 -22.132 1.00 70.38 203 ASN A N 1
ATOM 1482 C CA . ASN A 1 203 ? -7.161 -10.573 -23.085 1.00 70.38 203 ASN A CA 1
ATOM 1483 C C . ASN A 1 203 ? -7.904 -11.885 -22.693 1.00 70.38 203 ASN A C 1
ATOM 1485 O O . ASN A 1 203 ? -7.536 -12.950 -23.195 1.00 70.38 203 ASN A O 1
ATOM 1489 N N . PRO A 1 204 ? -8.998 -11.883 -21.904 1.00 82.00 204 PRO A N 1
ATOM 1490 C CA . PRO A 1 204 ? -9.626 -10.846 -21.079 1.00 82.00 204 PRO A CA 1
ATOM 1491 C C . PRO A 1 204 ? -9.357 -11.043 -19.569 1.00 82.00 204 PRO A C 1
ATOM 1493 O O . PRO A 1 204 ? -10.139 -10.586 -18.731 1.00 82.00 204 PRO A O 1
ATOM 1496 N N . ASP A 1 205 ? -8.304 -11.777 -19.227 1.00 82.75 205 ASP A N 1
ATOM 1497 C CA . ASP A 1 205 ? -8.081 -12.301 -17.886 1.00 82.75 205 ASP A CA 1
ATOM 1498 C C . ASP A 1 205 ? -7.028 -11.493 -17.128 1.00 82.75 205 ASP A C 1
ATOM 1500 O O . ASP A 1 205 ? -6.160 -10.842 -17.707 1.00 82.75 205 ASP A O 1
ATOM 1504 N N . TRP A 1 206 ? -7.102 -11.547 -15.803 1.00 85.31 206 TRP A N 1
ATOM 1505 C CA . TRP A 1 206 ? -6.067 -11.010 -14.927 1.00 85.31 206 TRP A CA 1
ATOM 1506 C C . TRP A 1 206 ? -5.079 -12.112 -14.589 1.00 85.31 206 TRP A C 1
ATOM 1508 O O . TRP A 1 206 ? -5.482 -13.217 -14.220 1.00 85.31 206 TRP A O 1
ATOM 1518 N N . ARG A 1 207 ? -3.788 -11.819 -14.725 1.00 80.12 207 ARG A N 1
ATOM 1519 C CA . ARG A 1 207 ? -2.716 -12.760 -14.410 1.00 80.12 207 ARG A CA 1
ATOM 1520 C C . ARG A 1 207 ? -1.741 -12.150 -13.436 1.00 80.12 207 ARG A C 1
ATOM 1522 O O . ARG A 1 207 ? -1.283 -11.031 -13.642 1.00 80.12 207 ARG A O 1
ATOM 1529 N N . GLU A 1 208 ? -1.416 -12.905 -12.399 1.00 76.75 208 GLU A N 1
ATOM 1530 C CA . GLU A 1 208 ? -0.434 -12.485 -11.413 1.00 76.75 208 GLU A CA 1
ATOM 1531 C C . GLU A 1 208 ? 0.935 -12.306 -12.055 1.00 76.75 208 GLU A C 1
ATOM 1533 O O . GLU A 1 208 ? 1.404 -13.112 -12.870 1.00 76.75 208 GLU A O 1
ATOM 1538 N N . LEU A 1 209 ? 1.572 -11.204 -11.689 1.00 71.69 209 LEU A N 1
ATOM 1539 C CA . LEU A 1 209 ? 2.824 -10.790 -12.259 1.00 71.69 209 LEU A CA 1
ATOM 1540 C C . LEU A 1 209 ? 3.988 -11.388 -11.462 1.00 71.69 209 LEU A C 1
ATOM 1542 O O . LEU A 1 209 ? 4.687 -10.694 -10.729 1.00 71.69 209 LEU A O 1
ATOM 1546 N N . HIS A 1 210 ? 4.194 -12.697 -11.600 1.00 65.94 210 HIS A N 1
ATOM 1547 C CA . HIS A 1 210 ? 5.316 -13.405 -10.980 1.00 65.94 210 HIS A CA 1
ATOM 1548 C C . HIS A 1 210 ? 6.301 -13.895 -12.040 1.00 65.94 210 HIS A C 1
ATOM 1550 O O . HIS A 1 210 ? 5.907 -14.436 -13.077 1.00 65.94 210 HIS A O 1
ATOM 1556 N N . ALA A 1 211 ? 7.598 -13.736 -11.760 1.00 51.53 211 ALA A N 1
ATOM 1557 C CA . ALA A 1 211 ? 8.697 -14.013 -12.689 1.00 51.53 211 ALA A CA 1
ATOM 1558 C C . ALA A 1 211 ? 8.727 -15.456 -13.243 1.00 51.53 211 ALA A C 1
ATOM 1560 O O . ALA A 1 211 ? 9.307 -15.688 -14.301 1.00 51.53 211 ALA A O 1
ATOM 1561 N N . ALA A 1 212 ? 8.085 -16.417 -12.569 1.00 48.34 212 ALA A N 1
ATOM 1562 C CA . ALA A 1 212 ? 8.033 -17.818 -12.993 1.00 48.34 212 ALA A CA 1
ATOM 1563 C C . ALA A 1 212 ? 6.739 -18.218 -13.738 1.00 48.34 212 ALA A C 1
ATOM 1565 O O . ALA A 1 212 ? 6.701 -19.282 -14.353 1.00 48.34 212 ALA A O 1
ATOM 1566 N N . GLY A 1 213 ? 5.675 -17.404 -13.679 1.00 45.28 213 GLY A N 1
ATOM 1567 C CA . GLY A 1 213 ? 4.320 -17.829 -14.062 1.00 45.28 213 GLY A CA 1
ATOM 1568 C C . GLY A 1 213 ? 3.886 -17.474 -15.485 1.00 45.28 213 GLY A C 1
ATOM 1569 O O . GLY A 1 213 ? 3.134 -18.229 -16.100 1.00 45.28 213 GLY A O 1
ATOM 1570 N N . SER A 1 214 ? 4.358 -16.353 -16.039 1.00 50.75 214 SER A N 1
ATOM 1571 C CA . SER A 1 214 ? 3.941 -15.908 -17.373 1.00 50.75 214 SER A CA 1
ATOM 1572 C C . SER A 1 214 ? 5.113 -15.923 -18.346 1.00 50.75 214 SER A C 1
ATOM 1574 O O . SER A 1 214 ? 5.975 -15.044 -18.326 1.00 50.75 214 SER A O 1
ATOM 1576 N N . ALA A 1 215 ? 5.097 -16.892 -19.267 1.00 56.25 215 ALA A N 1
ATOM 1577 C CA . ALA A 1 215 ? 5.978 -16.927 -20.441 1.00 56.25 215 ALA A CA 1
ATOM 1578 C C . ALA A 1 215 ? 5.896 -15.640 -21.294 1.00 56.25 215 ALA A C 1
ATOM 1580 O O . ALA A 1 215 ? 6.741 -15.395 -22.147 1.00 56.25 215 ALA A O 1
ATOM 1581 N N . LEU A 1 216 ? 4.866 -14.824 -21.065 1.00 55.56 216 LEU A N 1
ATOM 1582 C CA . LEU A 1 216 ? 4.605 -13.560 -21.732 1.00 55.56 216 LEU A CA 1
ATOM 1583 C C . LEU A 1 216 ? 5.388 -12.401 -21.099 1.00 55.56 216 LEU A C 1
ATOM 1585 O O . LEU A 1 216 ? 5.840 -11.528 -21.825 1.00 55.56 216 LEU A O 1
ATOM 1589 N N . ILE A 1 217 ? 5.630 -12.416 -19.782 1.00 56.81 217 ILE A N 1
ATOM 1590 C CA . ILE A 1 217 ? 6.498 -11.425 -19.115 1.00 56.81 217 ILE A CA 1
ATOM 1591 C C . ILE A 1 217 ? 7.951 -11.620 -19.549 1.00 56.81 217 ILE A C 1
ATOM 1593 O O . ILE A 1 217 ? 8.656 -10.645 -19.801 1.00 56.81 217 ILE A O 1
ATOM 1597 N N . SER A 1 218 ? 8.391 -12.877 -19.662 1.00 57.34 218 SER A N 1
ATOM 1598 C CA . SER A 1 218 ? 9.736 -13.200 -20.140 1.00 57.34 218 SER A CA 1
ATOM 1599 C C . SER A 1 218 ? 9.914 -12.943 -21.640 1.00 57.34 218 SER A C 1
ATOM 1601 O O . SER A 1 218 ? 11.026 -12.650 -22.069 1.00 57.34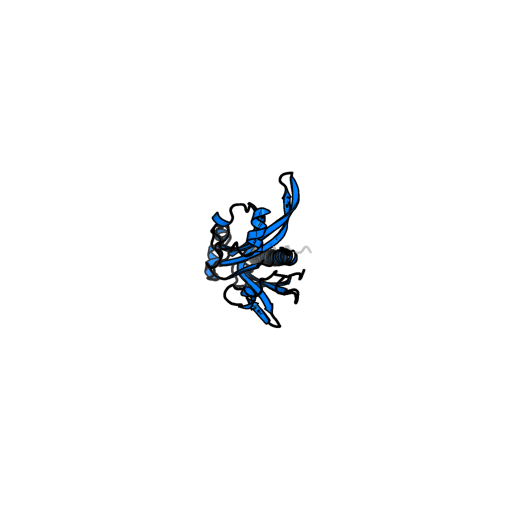 218 SER A O 1
ATOM 1603 N N . ALA A 1 219 ? 8.838 -13.023 -22.431 1.00 54.12 219 ALA A N 1
ATOM 1604 C CA . ALA A 1 219 ? 8.861 -12.734 -23.866 1.00 54.12 219 ALA A CA 1
ATOM 1605 C C . ALA A 1 219 ? 8.635 -11.251 -24.211 1.00 54.12 219 ALA A C 1
ATOM 1607 O O . ALA A 1 219 ? 9.126 -10.792 -25.239 1.00 54.12 219 ALA A O 1
ATOM 1608 N N . LEU A 1 220 ? 7.881 -10.512 -23.391 1.00 55.03 220 LEU A N 1
ATOM 1609 C CA . LEU A 1 220 ? 7.478 -9.127 -23.639 1.00 55.03 220 LEU A CA 1
ATOM 1610 C C . LEU A 1 220 ? 7.622 -8.310 -22.347 1.00 55.03 220 LEU A C 1
ATOM 1612 O O . LEU A 1 220 ? 6.664 -8.203 -21.561 1.00 55.03 220 LEU A O 1
ATOM 1616 N N . PRO A 1 221 ? 8.813 -7.726 -22.125 1.00 57.47 221 PRO A N 1
ATOM 1617 C CA . PRO A 1 221 ? 9.088 -6.957 -20.931 1.00 57.47 221 PRO A CA 1
ATOM 1618 C C . PRO A 1 221 ? 8.093 -5.807 -20.806 1.00 57.47 221 PRO A C 1
ATOM 1620 O O . PRO A 1 221 ? 7.881 -5.046 -21.748 1.00 57.47 221 PRO A O 1
ATOM 1623 N N . ILE A 1 222 ? 7.478 -5.647 -19.636 1.00 59.47 222 ILE A N 1
ATOM 1624 C CA . ILE A 1 222 ? 6.588 -4.509 -19.397 1.00 59.47 222 ILE A CA 1
ATOM 1625 C C . ILE A 1 222 ? 7.396 -3.214 -19.563 1.00 59.47 222 ILE A C 1
ATOM 1627 O O . ILE A 1 222 ? 8.418 -3.008 -18.901 1.00 59.47 222 ILE A O 1
ATOM 1631 N N . GLY A 1 223 ? 6.928 -2.368 -20.482 1.00 51.47 223 GLY A N 1
ATOM 1632 C CA . GLY A 1 223 ? 7.598 -1.146 -20.907 1.00 51.47 223 GLY A CA 1
ATOM 1633 C C . GLY A 1 223 ? 8.436 -1.291 -22.182 1.00 51.47 223 GLY A C 1
ATOM 1634 O O . GLY A 1 223 ? 8.787 -0.276 -22.764 1.00 51.47 223 GLY A O 1
ATOM 1635 N N . ASP A 1 224 ? 8.748 -2.477 -22.696 1.00 55.44 224 ASP A N 1
ATOM 1636 C CA . ASP A 1 224 ? 9.495 -2.559 -23.956 1.00 55.44 224 ASP A CA 1
ATOM 1637 C C . ASP A 1 224 ? 8.611 -2.232 -25.177 1.00 55.44 224 ASP A C 1
ATOM 1639 O O . ASP A 1 224 ? 7.920 -3.081 -25.734 1.00 55.44 224 ASP A O 1
ATOM 1643 N N . VAL A 1 225 ? 8.664 -0.966 -25.591 1.00 50.59 225 VAL A N 1
ATOM 1644 C CA . VAL A 1 225 ? 7.951 -0.405 -26.750 1.00 50.59 225 VAL A CA 1
ATOM 1645 C C . VAL A 1 225 ? 8.417 -1.031 -28.071 1.00 50.59 225 VAL A C 1
ATOM 1647 O O . VAL A 1 225 ? 7.655 -1.089 -29.033 1.00 50.59 225 VAL A O 1
ATOM 1650 N N . ALA A 1 226 ? 9.666 -1.503 -28.152 1.00 53.19 226 ALA A N 1
ATOM 1651 C CA . ALA A 1 226 ? 10.230 -1.970 -29.417 1.00 53.19 226 ALA A CA 1
ATOM 1652 C C . ALA A 1 226 ? 9.685 -3.348 -29.832 1.00 53.19 226 ALA A C 1
ATOM 1654 O O . ALA A 1 226 ? 9.624 -3.642 -31.027 1.00 53.19 226 ALA A O 1
ATOM 1655 N N . GLY A 1 227 ? 9.293 -4.178 -28.858 1.00 53.19 227 GLY A N 1
ATOM 1656 C CA . GLY A 1 227 ? 8.776 -5.530 -29.080 1.00 53.19 227 GLY A CA 1
ATOM 1657 C C . GLY A 1 227 ? 7.250 -5.641 -29.141 1.00 53.19 227 GLY A C 1
ATOM 1658 O O . GLY A 1 227 ? 6.753 -6.627 -29.683 1.00 53.19 227 GLY A O 1
ATOM 1659 N N . ASP A 1 228 ? 6.510 -4.657 -28.615 1.00 53.41 228 ASP A N 1
ATOM 1660 C CA . ASP A 1 228 ? 5.049 -4.729 -28.489 1.00 53.41 228 ASP A CA 1
ATOM 1661 C C . ASP A 1 228 ? 4.354 -3.376 -28.751 1.00 53.41 228 ASP A C 1
ATOM 1663 O O . ASP A 1 228 ? 4.068 -2.621 -27.820 1.00 53.41 228 ASP A O 1
ATOM 1667 N N . PRO A 1 229 ? 4.055 -3.034 -30.017 1.00 52.19 229 PRO A N 1
ATOM 1668 C CA . PRO A 1 229 ? 3.365 -1.790 -30.360 1.00 52.19 229 PRO A CA 1
ATOM 1669 C C . PRO A 1 229 ? 1.858 -1.821 -30.045 1.00 52.19 229 PRO A C 1
ATOM 1671 O O . PRO A 1 229 ? 1.144 -0.869 -30.372 1.00 52.19 229 PRO A O 1
ATOM 1674 N N . VAL A 1 230 ? 1.330 -2.912 -29.474 1.00 50.78 230 VAL A N 1
ATOM 1675 C CA . VAL A 1 230 ? -0.113 -3.149 -29.387 1.00 50.78 230 VAL A CA 1
ATOM 1676 C C . VAL A 1 230 ? -0.582 -3.116 -27.931 1.00 50.78 230 VAL A C 1
ATOM 1678 O O . VAL A 1 230 ? -0.681 -4.130 -27.255 1.00 50.78 230 VAL A O 1
ATOM 1681 N N . LEU A 1 231 ? -1.008 -1.909 -27.548 1.00 52.75 231 LEU A N 1
ATOM 1682 C CA . LEU A 1 231 ? -1.908 -1.537 -26.447 1.00 52.75 231 LEU A CA 1
ATOM 1683 C C . LEU A 1 231 ? -1.259 -1.123 -25.113 1.00 52.75 231 LEU A C 1
ATOM 1685 O O . LEU A 1 231 ? -0.358 -1.790 -24.605 1.00 52.75 231 LEU A O 1
ATOM 1689 N N . PRO A 1 232 ? -1.783 -0.045 -24.488 1.00 58.84 232 PRO A N 1
ATOM 1690 C CA . PRO A 1 232 ? -1.457 0.281 -23.108 1.00 58.84 232 PRO A CA 1
ATOM 1691 C C . PRO A 1 232 ? -1.820 -0.910 -22.221 1.00 58.84 232 PRO A C 1
ATOM 1693 O O . PRO A 1 232 ? -2.932 -1.443 -22.278 1.00 58.84 232 PRO A O 1
ATOM 1696 N N . ARG A 1 233 ? -0.864 -1.351 -21.407 1.00 75.56 233 ARG A N 1
ATOM 1697 C CA . ARG A 1 233 ? -1.056 -2.491 -20.512 1.00 75.56 233 ARG A CA 1
ATOM 1698 C C . ARG A 1 233 ? -1.793 -2.027 -19.270 1.00 75.56 233 ARG A C 1
ATOM 1700 O O . ARG A 1 233 ? -1.391 -1.061 -18.628 1.00 75.56 233 ARG A O 1
ATOM 1707 N N . LYS A 1 234 ? -2.878 -2.710 -18.925 1.00 86.25 234 LYS A N 1
ATOM 1708 C CA . LYS A 1 234 ? -3.620 -2.425 -17.701 1.00 86.25 234 LYS A CA 1
ATOM 1709 C C . LYS A 1 234 ? -3.053 -3.287 -16.580 1.00 86.25 234 LYS A C 1
ATOM 1711 O O . LYS A 1 234 ? -3.020 -4.508 -16.702 1.00 86.25 234 LYS A O 1
ATOM 1716 N N . ILE A 1 235 ? -2.605 -2.651 -15.508 1.00 86.50 235 ILE A N 1
ATOM 1717 C CA . ILE A 1 235 ? -2.142 -3.315 -14.291 1.00 86.50 235 ILE A CA 1
ATOM 1718 C C . ILE A 1 235 ? -3.172 -3.097 -13.194 1.00 86.50 235 ILE A C 1
ATOM 1720 O O . ILE A 1 235 ? -3.854 -2.072 -13.151 1.00 86.50 235 ILE A O 1
ATOM 1724 N N . ARG A 1 236 ? -3.283 -4.070 -12.298 1.00 91.12 236 ARG A N 1
ATOM 1725 C CA . ARG A 1 236 ? -4.033 -3.968 -11.060 1.00 91.12 236 ARG A CA 1
ATOM 1726 C C . ARG A 1 236 ? -3.110 -4.242 -9.890 1.00 91.12 236 ARG A C 1
ATOM 1728 O O . ARG A 1 236 ? -2.507 -5.304 -9.807 1.00 91.12 236 ARG A O 1
ATOM 1735 N N . LEU A 1 237 ? -3.053 -3.292 -8.971 1.00 91.06 237 LEU A N 1
ATOM 1736 C CA . LEU A 1 237 ? -2.447 -3.468 -7.663 1.00 91.06 237 LEU A CA 1
ATOM 1737 C C . LEU A 1 237 ? -3.527 -3.869 -6.663 1.00 91.06 237 LEU A C 1
ATOM 1739 O O . LEU A 1 237 ? -4.584 -3.237 -6.615 1.00 91.06 237 LEU A O 1
ATOM 1743 N N . SER A 1 238 ? -3.224 -4.867 -5.843 1.00 92.44 238 SER A N 1
ATOM 1744 C CA . SER A 1 238 ? -4.070 -5.373 -4.768 1.00 92.44 238 SER A CA 1
ATOM 1745 C C . SER A 1 238 ? -3.273 -5.405 -3.464 1.00 92.44 238 SER A C 1
ATOM 1747 O O . SER A 1 238 ? -2.324 -6.174 -3.325 1.00 92.44 238 SER A O 1
ATOM 1749 N N . LEU A 1 239 ? -3.668 -4.588 -2.490 1.00 93.19 239 LEU A N 1
ATOM 1750 C CA . LEU A 1 239 ? -3.057 -4.499 -1.166 1.00 93.19 239 LEU A CA 1
ATOM 1751 C C . LEU A 1 239 ? -4.031 -5.043 -0.117 1.00 93.19 239 LEU A C 1
ATOM 1753 O O . LEU A 1 239 ? -5.123 -4.496 0.059 1.00 93.19 239 LEU A O 1
ATOM 1757 N N . ARG A 1 240 ? -3.650 -6.116 0.583 1.00 90.94 240 ARG A N 1
ATOM 1758 C CA . ARG A 1 240 ? -4.433 -6.654 1.709 1.00 90.94 240 ARG A CA 1
ATOM 1759 C C . ARG A 1 240 ? -3.847 -6.171 3.023 1.00 90.94 240 ARG A C 1
ATOM 1761 O O . ARG A 1 240 ? -2.665 -6.394 3.280 1.00 90.94 240 ARG A O 1
ATOM 1768 N N . VAL A 1 241 ? -4.677 -5.556 3.856 1.00 90.81 241 VAL A N 1
ATOM 1769 C CA . VAL A 1 241 ? -4.273 -4.999 5.154 1.00 90.81 241 VAL A CA 1
ATOM 1770 C C . VAL A 1 241 ? -5.189 -5.486 6.269 1.00 90.81 241 VAL A C 1
ATOM 1772 O O . VAL A 1 241 ? -6.332 -5.870 6.012 1.00 90.81 241 VAL A O 1
ATOM 1775 N N . ILE A 1 242 ? -4.715 -5.409 7.511 1.00 86.69 242 ILE A N 1
ATOM 1776 C CA . ILE A 1 242 ? -5.541 -5.664 8.696 1.00 86.69 242 ILE A CA 1
ATOM 1777 C C . ILE A 1 242 ? -6.107 -4.346 9.231 1.00 86.69 242 ILE A C 1
ATOM 1779 O O . ILE A 1 242 ? -5.375 -3.446 9.636 1.00 86.69 242 ILE A O 1
ATOM 1783 N N . GLU A 1 243 ? -7.433 -4.244 9.265 1.00 79.00 243 GLU A N 1
ATOM 1784 C CA . GLU A 1 243 ? -8.182 -3.077 9.726 1.00 79.00 243 GLU A CA 1
ATOM 1785 C C . GLU A 1 243 ? -8.402 -3.143 11.253 1.00 79.00 243 GLU A C 1
ATOM 1787 O O . GLU A 1 243 ? -9.521 -3.257 11.757 1.00 79.00 243 GLU A O 1
ATOM 1792 N N . GLY A 1 244 ? -7.306 -3.083 12.017 1.00 65.62 244 GLY A N 1
ATOM 1793 C CA . GLY A 1 244 ? -7.339 -2.790 13.453 1.00 65.62 244 GLY A CA 1
ATOM 1794 C C . GLY A 1 244 ? -6.760 -3.842 14.405 1.00 65.62 244 GLY A C 1
ATOM 1795 O O . GLY A 1 244 ? -6.365 -4.948 14.048 1.00 65.62 244 GLY A O 1
ATOM 1796 N N . SER A 1 245 ? -6.711 -3.450 15.678 1.00 51.84 245 SER A N 1
ATOM 1797 C CA . SER A 1 245 ? -5.935 -4.078 16.749 1.00 51.84 245 SER A CA 1
ATOM 1798 C C . SER A 1 245 ? -6.615 -5.271 17.445 1.00 51.84 245 SER A C 1
ATOM 1800 O O . SER A 1 245 ? -6.483 -5.418 18.661 1.00 51.84 245 SER A O 1
ATOM 1802 N N . GLY A 1 246 ? -7.305 -6.156 16.717 1.00 52.50 246 GLY A N 1
ATOM 1803 C CA . GLY A 1 246 ? -7.780 -7.405 17.340 1.00 52.50 246 GLY A CA 1
ATOM 1804 C C . GLY A 1 246 ? -8.911 -8.168 16.661 1.00 52.50 246 GLY A C 1
ATOM 1805 O O . GLY A 1 246 ? -9.269 -9.246 17.146 1.00 52.50 246 GLY A O 1
ATOM 1806 N N . GLU A 1 247 ? -9.459 -7.648 15.564 1.00 54.09 247 GLU A N 1
ATOM 1807 C CA . GLU A 1 247 ? -10.435 -8.349 14.728 1.00 54.09 247 GLU A CA 1
ATOM 1808 C C . GLU A 1 247 ? -9.764 -8.730 13.403 1.00 54.09 247 GLU A C 1
ATOM 1810 O O . GLU A 1 247 ? -9.032 -7.925 12.833 1.00 54.09 247 GLU A O 1
ATOM 1815 N N . ASN A 1 248 ? -10.010 -9.952 12.912 1.00 63.81 248 ASN A N 1
ATOM 1816 C CA . ASN A 1 248 ? -9.547 -10.447 11.604 1.00 63.81 248 ASN A CA 1
ATOM 1817 C C . ASN A 1 248 ? -10.303 -9.755 10.449 1.00 63.81 248 ASN A C 1
ATOM 1819 O O . ASN A 1 248 ? -10.824 -10.406 9.544 1.00 63.81 248 ASN A O 1
ATOM 1823 N N . CYS A 1 249 ? -10.446 -8.437 10.527 1.00 76.00 249 CYS A N 1
ATOM 1824 C CA . CYS A 1 249 ? -11.053 -7.616 9.501 1.00 76.00 249 CYS A CA 1
ATOM 1825 C C . CYS A 1 249 ? -9.968 -7.316 8.476 1.00 76.00 249 CYS A C 1
ATOM 1827 O O . CYS A 1 249 ? -9.185 -6.380 8.622 1.00 76.00 249 CYS A O 1
ATOM 1829 N N . GLU A 1 250 ? -9.884 -8.174 7.466 1.00 86.31 250 GLU A N 1
ATOM 1830 C CA . GLU A 1 250 ? -9.050 -7.921 6.301 1.00 86.31 250 GLU A CA 1
ATOM 1831 C C . GLU A 1 250 ? -9.747 -6.911 5.393 1.00 86.31 250 GLU A C 1
ATOM 1833 O O . GLU A 1 250 ? -10.940 -7.032 5.096 1.00 86.31 250 GLU A O 1
ATOM 1838 N N . ARG A 1 251 ? -8.985 -5.933 4.912 1.00 90.06 251 ARG A N 1
ATOM 1839 C CA . ARG A 1 251 ? -9.444 -4.982 3.909 1.00 90.06 251 ARG A CA 1
ATOM 1840 C C . ARG A 1 251 ? -8.564 -5.065 2.675 1.00 90.06 251 ARG A C 1
ATOM 1842 O O . ARG A 1 251 ? -7.339 -5.054 2.766 1.00 90.06 251 ARG A O 1
ATOM 1849 N N . LEU A 1 252 ? -9.215 -5.151 1.519 1.00 93.56 252 LEU A N 1
ATOM 1850 C CA . LEU A 1 252 ? -8.566 -5.151 0.216 1.00 93.56 252 LEU A CA 1
ATOM 1851 C C . LEU A 1 252 ? -8.670 -3.751 -0.392 1.00 93.56 252 LEU A C 1
ATOM 1853 O O . LEU A 1 252 ? -9.772 -3.263 -0.655 1.00 93.56 252 LEU A O 1
ATOM 1857 N N . PHE A 1 253 ? -7.525 -3.123 -0.635 1.00 94.88 253 PHE A N 1
ATOM 1858 C CA . PHE A 1 253 ? -7.424 -1.962 -1.509 1.00 94.88 253 PHE A CA 1
ATOM 1859 C C . PHE A 1 253 ? -6.984 -2.427 -2.882 1.00 94.88 253 PHE A C 1
ATOM 1861 O O . PHE A 1 253 ? -6.037 -3.198 -3.007 1.00 94.88 253 PHE A O 1
ATOM 1868 N N . GLN A 1 254 ? -7.679 -1.960 -3.909 1.00 95.25 254 GLN A N 1
ATOM 1869 C CA . GLN A 1 254 ? -7.393 -2.347 -5.276 1.00 95.25 254 GLN A CA 1
ATOM 1870 C C . GLN A 1 254 ? -7.435 -1.120 -6.172 1.00 95.25 254 GLN A C 1
ATOM 1872 O O . GLN A 1 254 ? -8.354 -0.303 -6.073 1.00 95.25 254 GLN A O 1
ATOM 1877 N N . ARG A 1 255 ? -6.452 -1.004 -7.061 1.00 94.81 255 ARG A N 1
ATOM 1878 C CA . ARG A 1 255 ? -6.388 0.066 -8.053 1.00 94.81 255 ARG A CA 1
ATOM 1879 C C . ARG A 1 255 ? -5.935 -0.486 -9.377 1.00 94.81 255 ARG A C 1
ATOM 1881 O O . ARG A 1 255 ? -4.980 -1.248 -9.452 1.00 94.81 255 ARG A O 1
ATOM 1888 N N . GLU A 1 256 ? -6.642 -0.072 -10.411 1.00 93.75 256 GLU A N 1
ATOM 1889 C CA . GLU A 1 256 ? -6.293 -0.372 -11.785 1.00 93.75 256 GLU A CA 1
ATOM 1890 C C . GLU A 1 256 ? -5.667 0.877 -12.398 1.00 93.75 256 GLU A C 1
ATOM 1892 O O . GLU A 1 256 ? -6.217 1.973 -12.266 1.00 93.75 256 GLU A O 1
ATOM 1897 N N . CYS A 1 257 ? -4.527 0.713 -13.052 1.00 89.88 257 CYS A N 1
ATOM 1898 C CA . CYS A 1 257 ? -3.816 1.781 -13.738 1.00 89.88 257 CYS A CA 1
ATOM 1899 C C . CYS A 1 257 ? -3.433 1.327 -15.144 1.00 89.88 257 CYS A C 1
ATOM 1901 O O . CYS A 1 257 ? -3.199 0.144 -15.405 1.00 89.88 257 CYS A O 1
ATOM 1903 N N . TRP A 1 258 ? -3.383 2.283 -16.062 1.00 84.75 258 TRP A N 1
ATOM 1904 C CA . TRP A 1 258 ? -2.891 2.046 -17.410 1.00 84.75 258 TRP A CA 1
ATOM 1905 C C . TRP A 1 258 ? -1.427 2.440 -17.466 1.00 84.75 258 TRP A C 1
ATOM 1907 O O . TRP A 1 258 ? -1.064 3.540 -17.060 1.00 84.75 258 TRP A O 1
ATOM 1917 N N . ILE A 1 259 ? -0.598 1.551 -17.996 1.00 76.38 259 ILE A N 1
ATOM 1918 C CA . ILE A 1 259 ? 0.757 1.904 -18.380 1.00 76.38 259 ILE A CA 1
ATOM 1919 C C . ILE A 1 259 ? 0.672 2.616 -19.728 1.00 76.38 259 ILE A C 1
ATOM 1921 O O . ILE A 1 259 ? 0.112 2.038 -20.669 1.00 76.38 259 ILE A O 1
ATOM 1925 N N . PRO A 1 260 ? 1.208 3.841 -19.847 1.00 69.12 260 PRO A N 1
ATOM 1926 C CA . PRO A 1 260 ? 1.248 4.533 -21.122 1.00 69.12 260 PRO A CA 1
ATOM 1927 C C . PRO A 1 260 ? 1.993 3.694 -22.170 1.00 69.12 260 PRO A C 1
ATOM 1929 O O . PRO A 1 260 ? 3.091 3.192 -21.927 1.00 69.12 260 PRO A O 1
ATOM 1932 N N . ALA A 1 261 ? 1.368 3.540 -23.337 1.00 62.91 261 ALA A N 1
ATOM 1933 C CA . ALA A 1 261 ? 2.051 3.118 -24.550 1.00 62.91 261 ALA A CA 1
ATOM 1934 C C . ALA A 1 261 ? 2.635 4.391 -25.174 1.00 62.91 261 ALA A C 1
ATOM 1936 O O . ALA A 1 261 ? 1.878 5.207 -25.699 1.00 62.91 261 ALA A O 1
ATOM 1937 N N . GLU A 1 262 ? 3.938 4.611 -25.020 1.00 56.59 262 GLU A N 1
ATOM 1938 C CA . GLU A 1 262 ? 4.656 5.653 -25.769 1.00 56.59 262 GLU A CA 1
ATOM 1939 C C . GLU A 1 262 ? 5.187 5.084 -27.079 1.00 56.59 262 GLU A C 1
ATOM 1941 O O . GLU A 1 262 ? 5.760 3.976 -27.015 1.00 56.59 262 GLU A O 1
#